Protein AF-A0A661NSF9-F1 (afdb_monomer_lite)

Secondary structure (DSSP, 8-state):
--------------------------PPP-TT--HHHHHHHHTT-S-TT---HHHHHT-TTSSS--TTSSSPPGGG-S------S-----TTEEE-SS--SSSS-TT-S--EEETTS---SS-SSSSS-PPTTEEEETTTTEEEE-S-TTTSSSPPTTEEEETTTTEEEEP-------S---TT-EEE-TTS-EEEEEPPPP--S-SSS-PPTTEEEETTTTEEEE--------S---TT-EEE-TTS-EEEEEPPPP-HHHH---TTEEEEEETTEEEEEETT---

Radius of gyration: 34.05 Å; chains: 1; bounding box: 118×62×73 Å

Foldseek 3Di:
DDDDDDDDDDDDPDDDPPPDDDDPPPPPPPPDCDLVNLCVVLVVHDDPPPDFVCVVVVVAPPLDFRPSTNDGRPNVPPDDPPVPDDPPQDPQWDWDPPPPDDPDDPPDPTDTDGNVPDPPPPQQAPPDPLPQQWHQDPVVSDTHGDQAQPPRVDDPQQWDQDPVRRGTDGQPEDPDDEPDDAPQAADQDPNNYGDNHHDPDPDQLDPDDDDDQQWDQDPVVSDTDGQPEDPDDEPDDAPQDFDQDPSRYGDNHHDDADQCVVVNDDPQWDWDQDPHGTDTDGPPDDD

Structure (mmCIF, N/CA/C/O backbone):
data_AF-A0A661NSF9-F1
#
_entry.id   AF-A0A661NSF9-F1
#
loop_
_atom_site.group_PDB
_atom_site.id
_atom_site.type_symbol
_atom_site.label_atom_id
_atom_site.label_alt_id
_atom_site.label_comp_id
_atom_site.label_asym_id
_atom_site.label_entity_id
_atom_site.label_seq_id
_atom_site.pdbx_PDB_ins_code
_atom_site.Cartn_x
_atom_site.Cartn_y
_atom_site.Cartn_z
_atom_site.occupancy
_atom_site.B_iso_or_equiv
_atom_site.auth_seq_id
_atom_site.auth_comp_id
_atom_site.auth_asym_id
_atom_site.auth_atom_id
_atom_site.pdbx_PDB_model_num
ATOM 1 N N . MET A 1 1 ? -80.582 -5.125 -7.947 1.00 40.06 1 MET A N 1
ATOM 2 C CA . MET A 1 1 ? -80.998 -4.540 -9.237 1.00 40.06 1 MET A CA 1
ATOM 3 C C . MET A 1 1 ? -80.227 -3.246 -9.434 1.00 40.06 1 MET A C 1
ATOM 5 O O . MET A 1 1 ? -80.376 -2.346 -8.625 1.00 40.06 1 MET A O 1
ATOM 9 N N . THR A 1 2 ? -79.358 -3.246 -10.451 1.00 43.09 2 THR A N 1
ATOM 10 C CA . THR A 1 2 ? -78.789 -2.090 -11.176 1.00 43.09 2 THR A CA 1
ATOM 11 C C . THR A 1 2 ? -78.261 -0.901 -10.368 1.00 43.09 2 THR A C 1
ATOM 13 O O . THR A 1 2 ? -79.006 0.031 -10.086 1.00 43.09 2 THR A O 1
ATOM 16 N N . ASN A 1 3 ? -76.939 -0.867 -10.153 1.00 37.69 3 ASN A N 1
ATOM 17 C CA . ASN A 1 3 ? -76.212 0.402 -10.141 1.00 37.69 3 ASN A CA 1
ATOM 18 C C . ASN A 1 3 ? -75.499 0.562 -11.493 1.00 37.69 3 ASN A C 1
ATOM 20 O O . ASN A 1 3 ? -74.869 -0.369 -11.995 1.00 37.69 3 ASN A O 1
ATOM 24 N N . ARG A 1 4 ? -75.743 1.708 -12.120 1.00 51.62 4 ARG A N 1
ATOM 25 C CA . ARG A 1 4 ? -75.578 2.006 -13.540 1.00 51.62 4 ARG A CA 1
ATOM 26 C C . ARG A 1 4 ? -74.404 2.972 -13.655 1.00 51.62 4 ARG A C 1
ATOM 28 O O . ARG A 1 4 ? -74.594 4.173 -13.531 1.00 51.62 4 ARG A O 1
ATOM 35 N N . ASN A 1 5 ? -73.208 2.437 -13.874 1.00 51.50 5 ASN A N 1
ATOM 36 C CA . ASN A 1 5 ? -72.076 3.225 -14.348 1.00 51.50 5 ASN A CA 1
ATOM 37 C C . ASN A 1 5 ? -72.105 3.211 -15.874 1.00 51.50 5 ASN A C 1
ATOM 39 O O . ASN A 1 5 ? -71.729 2.212 -16.479 1.00 51.50 5 ASN A O 1
ATOM 43 N N . ASP A 1 6 ? -72.568 4.302 -16.483 1.00 52.91 6 ASP A N 1
ATOM 44 C CA . ASP A 1 6 ? -72.279 4.572 -17.888 1.00 52.91 6 ASP A CA 1
ATOM 45 C C . ASP A 1 6 ? -72.315 6.086 -18.171 1.00 52.91 6 ASP A C 1
ATOM 47 O O . ASP A 1 6 ? -73.362 6.724 -18.105 1.00 52.91 6 ASP A O 1
ATOM 51 N N . ARG A 1 7 ? -71.128 6.605 -18.515 1.00 57.31 7 ARG A N 1
ATOM 52 C CA . ARG A 1 7 ? -70.853 7.619 -19.551 1.00 57.31 7 ARG A CA 1
ATOM 53 C C . ARG A 1 7 ? -71.427 9.037 -19.436 1.00 57.31 7 ARG A C 1
ATOM 55 O O . ARG A 1 7 ? -72.555 9.296 -19.827 1.00 57.31 7 ARG A O 1
ATOM 62 N N . THR A 1 8 ? -70.505 9.972 -19.206 1.00 55.16 8 THR A N 1
ATOM 63 C CA . THR A 1 8 ? -70.376 11.244 -19.954 1.00 55.16 8 THR A CA 1
ATOM 64 C C . THR A 1 8 ? -68.927 11.707 -19.767 1.00 55.16 8 THR A C 1
ATOM 66 O O . THR A 1 8 ? -68.550 12.068 -18.661 1.00 55.16 8 THR A O 1
ATOM 69 N N . ALA A 1 9 ? -67.989 11.401 -20.666 1.00 50.75 9 ALA A N 1
ATOM 70 C CA . ALA A 1 9 ? -67.803 11.933 -22.020 1.00 50.75 9 ALA A CA 1
ATOM 71 C C . ALA A 1 9 ? -67.392 13.415 -22.042 1.00 50.75 9 ALA A C 1
ATOM 73 O O . ALA A 1 9 ? -68.175 14.289 -21.692 1.00 50.75 9 ALA A O 1
ATOM 74 N N . LEU A 1 10 ? -66.177 13.624 -22.562 1.00 52.03 10 LEU A N 1
ATOM 75 C CA . LEU A 1 10 ? -65.742 14.773 -23.356 1.00 52.03 10 LEU A CA 1
ATOM 76 C C . LEU A 1 10 ? -65.918 16.161 -22.729 1.00 52.03 10 LEU A C 1
ATOM 78 O O . LEU A 1 10 ? -66.871 16.849 -23.055 1.00 52.03 10 LEU A O 1
ATOM 82 N N . PHE A 1 11 ? -64.909 16.646 -22.007 1.00 46.12 11 PHE A N 1
ATOM 83 C CA . PHE A 1 11 ? -64.521 18.059 -22.066 1.00 46.12 11 PHE A CA 1
ATOM 84 C C . PHE A 1 11 ? -63.019 18.182 -21.788 1.00 46.12 11 PHE A C 1
ATOM 86 O O . PHE A 1 11 ? -62.522 17.605 -20.826 1.00 46.12 11 PHE A O 1
ATOM 93 N N . GLY A 1 12 ? -62.308 18.945 -22.621 1.00 46.31 12 GLY A N 1
ATOM 94 C CA . GLY A 1 12 ? -61.034 19.554 -22.220 1.00 46.31 12 GLY A CA 1
ATOM 95 C C . GLY A 1 12 ? -59.754 19.041 -22.877 1.00 46.31 12 GLY A C 1
ATOM 96 O O . GLY A 1 12 ? -58.710 19.042 -22.239 1.00 46.31 12 GLY A O 1
ATOM 97 N N . LEU A 1 13 ? -59.794 18.641 -24.148 1.00 50.31 13 LEU A N 1
ATOM 98 C CA . LEU A 1 13 ? -58.599 18.444 -24.976 1.00 50.31 13 LEU A CA 1
ATOM 99 C C . LEU A 1 13 ? -58.085 19.820 -25.451 1.00 50.31 13 LEU A C 1
ATOM 101 O O . LEU A 1 13 ? -58.321 20.189 -26.593 1.00 50.31 13 LEU A O 1
ATOM 105 N N . ALA A 1 14 ? -57.483 20.617 -24.558 1.00 50.69 14 ALA A N 1
ATOM 106 C CA . ALA A 1 14 ? -56.743 21.847 -24.893 1.00 50.69 14 ALA A CA 1
ATOM 107 C C . ALA A 1 14 ? -56.088 22.472 -23.643 1.00 50.69 14 ALA A C 1
ATOM 109 O O . ALA A 1 14 ? -56.656 23.401 -23.085 1.00 50.69 14 ALA A O 1
ATOM 110 N N . ALA A 1 15 ? -54.933 21.965 -23.190 1.00 50.97 15 ALA A N 1
ATOM 111 C CA . ALA A 1 15 ? -53.937 22.719 -22.393 1.00 50.97 15 ALA A CA 1
ATOM 112 C C . ALA A 1 15 ? -52.755 21.825 -21.956 1.00 50.97 15 ALA A C 1
ATOM 114 O O . ALA A 1 15 ? -52.408 21.779 -20.781 1.00 50.97 15 ALA A O 1
ATOM 115 N N . LEU A 1 16 ? -52.137 21.071 -22.872 1.00 48.06 16 LEU A N 1
ATOM 116 C CA . LEU A 1 16 ? -50.946 20.282 -22.524 1.00 48.06 16 LEU A CA 1
ATOM 117 C C . LEU A 1 16 ? -49.881 20.357 -23.620 1.00 48.06 16 LEU A C 1
ATOM 119 O O . LEU A 1 16 ? -49.471 19.345 -24.178 1.00 48.06 16 LEU A O 1
ATOM 123 N N . LEU A 1 17 ? -49.489 21.579 -23.994 1.00 52.41 17 LEU A N 1
ATOM 124 C CA . LEU A 1 17 ? -48.442 21.778 -24.998 1.00 52.41 17 LEU A CA 1
ATOM 125 C C . LEU A 1 17 ? -47.709 23.121 -24.854 1.00 52.41 17 LEU A C 1
ATOM 127 O O . LEU A 1 17 ? -47.576 23.843 -25.828 1.00 52.41 17 LEU A O 1
ATOM 131 N N . THR A 1 18 ? -47.238 23.472 -23.652 1.00 55.41 18 THR A N 1
ATOM 132 C CA . THR A 1 18 ? -46.316 24.614 -23.455 1.00 55.41 18 THR A CA 1
ATOM 133 C C . THR A 1 18 ? -45.540 24.520 -22.134 1.00 55.41 18 THR A C 1
ATOM 135 O O . THR A 1 18 ? -45.653 25.427 -21.325 1.00 55.41 18 THR A O 1
ATOM 138 N N . ILE A 1 19 ? -44.763 23.459 -21.871 1.00 57.78 19 ILE A N 1
ATOM 139 C CA . ILE A 1 19 ? -43.652 23.528 -20.891 1.00 57.78 19 ILE A CA 1
ATOM 140 C C . ILE A 1 19 ? -42.548 22.539 -21.307 1.00 57.78 19 ILE A C 1
ATOM 142 O O . ILE A 1 19 ? -42.497 21.419 -20.818 1.00 57.78 19 ILE A O 1
ATOM 146 N N . LEU A 1 20 ? -41.686 22.928 -22.246 1.00 52.81 20 LEU A N 1
ATOM 147 C CA . LEU A 1 20 ? -40.387 22.276 -22.478 1.00 52.81 20 LEU A CA 1
ATOM 148 C C . LEU A 1 20 ? -39.461 23.276 -23.188 1.00 52.81 20 LEU A C 1
ATOM 150 O O . LEU A 1 20 ? -39.186 23.172 -24.376 1.00 52.81 20 LEU A O 1
ATOM 154 N N . ALA A 1 21 ? -39.070 24.323 -22.462 1.00 54.47 21 ALA A N 1
ATOM 155 C CA . ALA A 1 21 ? -38.055 25.287 -22.894 1.00 54.47 21 ALA A CA 1
ATOM 156 C C . ALA A 1 21 ? -37.433 25.997 -21.675 1.00 54.47 21 ALA A C 1
ATOM 158 O O . ALA A 1 21 ? -37.544 27.206 -21.520 1.00 54.47 21 ALA A O 1
ATOM 159 N N . ALA A 1 22 ? -36.857 25.215 -20.766 1.00 52.88 22 ALA A N 1
ATOM 160 C CA . ALA A 1 22 ? -35.927 25.619 -19.706 1.00 52.88 22 ALA A CA 1
ATOM 161 C C . ALA A 1 22 ? -35.407 24.282 -19.140 1.00 52.88 22 ALA A C 1
ATOM 163 O O . ALA A 1 22 ? -36.223 23.440 -18.790 1.00 52.88 22 ALA A O 1
ATOM 164 N N . CYS A 1 23 ? -34.132 23.912 -19.133 1.00 49.53 23 CYS A N 1
ATOM 165 C CA . CYS A 1 23 ? -32.917 24.692 -19.014 1.00 49.53 23 CYS A CA 1
ATOM 166 C C . CYS A 1 23 ? -31.820 24.040 -19.870 1.00 49.53 23 CYS A C 1
ATOM 168 O O . CYS A 1 23 ? -31.394 22.927 -19.592 1.00 49.53 23 CYS A O 1
ATOM 170 N N . THR A 1 24 ? -31.329 24.751 -20.878 1.00 46.75 24 THR A N 1
ATOM 171 C CA . THR A 1 24 ? -29.947 24.603 -21.351 1.00 46.75 24 THR A CA 1
ATOM 172 C C . THR A 1 24 ? -29.387 26.013 -21.433 1.00 46.75 24 THR A C 1
ATOM 174 O O . THR A 1 24 ? -29.110 26.537 -22.511 1.00 46.75 24 THR A O 1
ATOM 177 N N . ALA A 1 25 ? -29.326 26.688 -20.283 1.00 48.97 25 ALA A N 1
ATOM 178 C CA . ALA A 1 25 ? -28.362 27.761 -20.145 1.00 48.97 25 ALA A CA 1
ATOM 179 C C . ALA A 1 25 ? -27.012 27.046 -20.139 1.00 48.97 25 ALA A C 1
ATOM 181 O O . ALA A 1 25 ? -26.598 26.518 -19.112 1.00 48.97 25 ALA A O 1
ATOM 182 N N . GLY A 1 26 ? -26.402 26.919 -21.320 1.00 50.22 26 GLY A N 1
ATOM 183 C CA . GLY A 1 26 ? -24.966 26.721 -21.374 1.00 50.22 26 GLY A CA 1
ATOM 184 C C . GLY A 1 26 ? -24.389 27.858 -20.554 1.00 50.22 26 GLY A C 1
ATOM 185 O O . GLY A 1 26 ? -24.622 29.024 -20.886 1.00 50.22 26 GLY A O 1
ATOM 186 N N . VAL A 1 27 ? -23.780 27.513 -19.422 1.00 57.25 27 VAL A N 1
ATOM 187 C CA . VAL A 1 27 ? -22.965 28.449 -18.660 1.00 57.25 27 VAL A CA 1
ATOM 188 C C . VAL A 1 27 ? -21.996 29.022 -19.694 1.00 57.25 27 VAL A C 1
ATOM 190 O O . VAL A 1 27 ? -21.324 28.235 -20.366 1.00 57.25 27 VAL A O 1
ATOM 193 N N . PRO A 1 28 ? -22.027 30.339 -19.973 1.00 54.09 28 PRO A N 1
ATOM 194 C CA . PRO A 1 28 ? -21.049 30.907 -20.882 1.00 54.09 28 PRO A CA 1
ATOM 195 C C . PRO A 1 28 ? -19.674 30.532 -20.321 1.00 54.09 28 PRO A C 1
ATOM 197 O O . PRO A 1 28 ? -19.504 30.658 -19.105 1.00 54.09 28 PRO A O 1
ATOM 200 N N . PRO A 1 29 ? -18.728 30.036 -21.142 1.00 54.59 29 PRO A N 1
ATOM 201 C CA . PRO A 1 29 ? -17.373 29.814 -20.657 1.00 54.59 29 PRO A CA 1
ATOM 202 C C . PRO A 1 29 ? -16.932 31.119 -20.001 1.00 54.59 29 PRO A C 1
ATOM 204 O O . PRO A 1 29 ? -17.124 32.188 -20.592 1.00 54.59 29 PRO A O 1
ATOM 207 N N . ALA A 1 30 ? -16.498 31.033 -18.743 1.00 59.75 30 ALA A N 1
ATOM 208 C CA . ALA A 1 30 ? -16.067 32.174 -17.955 1.00 59.75 30 ALA A CA 1
ATOM 209 C C . ALA A 1 30 ? -14.924 32.844 -18.723 1.00 59.75 30 ALA A C 1
ATOM 211 O O . ALA A 1 30 ? -13.794 32.390 -18.687 1.00 59.75 30 ALA A O 1
ATOM 212 N N . ALA A 1 31 ? -15.232 33.853 -19.532 1.00 57.91 31 ALA A N 1
ATOM 213 C CA . ALA A 1 31 ? -14.291 34.294 -20.554 1.00 57.91 31 ALA A CA 1
ATOM 214 C C . ALA A 1 31 ? -13.085 35.048 -19.976 1.00 57.91 31 ALA A C 1
ATOM 216 O O . ALA A 1 31 ? -12.179 35.346 -20.737 1.00 57.91 31 ALA A O 1
ATOM 217 N N . ASP A 1 32 ? -13.055 35.324 -18.668 1.00 74.69 32 ASP A N 1
ATOM 218 C CA . ASP A 1 32 ? -12.023 36.146 -18.035 1.00 74.69 32 ASP A CA 1
ATOM 219 C C . ASP A 1 32 ? -11.780 35.768 -16.554 1.00 74.69 32 ASP A C 1
ATOM 221 O O . ASP A 1 32 ? -11.536 36.656 -15.744 1.00 74.69 32 ASP A O 1
ATOM 225 N N . LEU A 1 33 ? -11.888 34.491 -16.150 1.00 82.56 33 LEU A N 1
ATOM 226 C CA . LEU A 1 33 ? -11.484 34.121 -14.782 1.00 82.56 33 LEU A CA 1
ATOM 227 C C . LEU A 1 33 ? -9.952 34.109 -14.696 1.00 82.56 33 LEU A C 1
ATOM 229 O O . LEU A 1 33 ? -9.297 33.325 -15.383 1.00 82.56 33 LEU A O 1
ATOM 233 N N . THR A 1 34 ? -9.378 34.979 -13.869 1.00 88.25 34 THR A N 1
ATOM 234 C CA . THR A 1 34 ? -7.932 34.980 -13.603 1.00 88.25 34 THR A CA 1
ATOM 235 C C . THR A 1 34 ? -7.565 33.957 -12.522 1.00 88.25 34 THR A C 1
ATOM 237 O O . THR A 1 34 ? -8.398 33.609 -11.684 1.00 88.25 34 THR A O 1
ATOM 240 N N . LYS A 1 35 ? -6.305 33.494 -12.502 1.00 87.25 35 LYS A N 1
ATOM 241 C CA . LYS A 1 35 ? -5.795 32.588 -11.454 1.00 87.25 35 LYS A CA 1
ATOM 242 C C . LYS A 1 35 ? -5.958 33.168 -10.045 1.00 87.25 35 LYS A C 1
ATOM 244 O O . LYS A 1 35 ? -6.335 32.451 -9.125 1.00 87.25 35 LYS A O 1
ATOM 249 N N . ASP A 1 36 ? -5.730 34.473 -9.876 1.00 85.31 36 ASP A N 1
ATOM 250 C CA . ASP A 1 36 ? -5.875 35.151 -8.582 1.00 85.31 36 ASP A CA 1
ATOM 251 C C . ASP A 1 36 ? -7.329 35.137 -8.086 1.00 85.31 36 ASP A C 1
ATOM 253 O O . ASP A 1 36 ? -7.586 34.827 -6.923 1.00 85.31 36 ASP A O 1
ATOM 257 N N . GLU A 1 37 ? -8.288 35.413 -8.975 1.00 86.06 37 GLU A N 1
ATOM 258 C CA . GLU A 1 37 ? -9.718 35.341 -8.653 1.00 86.06 37 GLU A CA 1
ATOM 259 C C . GLU A 1 37 ? -10.153 33.903 -8.354 1.00 86.06 37 GLU A C 1
ATOM 261 O O . GLU A 1 37 ? -10.923 33.673 -7.422 1.00 86.06 37 GLU A O 1
ATOM 266 N N . ALA A 1 38 ? -9.633 32.924 -9.100 1.00 84.50 38 ALA A N 1
ATOM 267 C CA . ALA A 1 38 ? -9.873 31.515 -8.818 1.00 84.50 38 ALA A CA 1
ATOM 268 C C . ALA A 1 38 ? -9.326 31.132 -7.435 1.00 84.50 38 ALA A C 1
ATOM 270 O O . ALA A 1 38 ? -10.049 30.543 -6.634 1.00 84.50 38 ALA A O 1
ATOM 271 N N . ARG A 1 39 ? -8.099 31.527 -7.093 1.00 84.12 39 ARG A N 1
ATOM 272 C CA . ARG A 1 39 ? -7.499 31.230 -5.786 1.00 84.12 39 ARG A CA 1
ATOM 273 C C . ARG A 1 39 ? -8.345 31.749 -4.623 1.00 84.12 39 ARG A C 1
ATOM 275 O O . ARG A 1 39 ? -8.545 31.019 -3.654 1.00 84.12 39 ARG A O 1
ATOM 282 N N . ASP A 1 40 ? -8.891 32.957 -4.734 1.00 84.56 40 ASP A N 1
ATOM 283 C CA . ASP A 1 40 ? -9.773 33.524 -3.708 1.00 84.56 40 ASP A CA 1
ATOM 284 C C . ASP A 1 40 ? -11.132 32.803 -3.645 1.00 84.56 40 ASP A C 1
ATOM 286 O O . ASP A 1 40 ? -11.660 32.548 -2.558 1.00 84.56 40 ASP A O 1
ATOM 290 N N . GLU A 1 41 ? -11.703 32.429 -4.794 1.00 78.12 41 GLU A N 1
ATOM 291 C CA . GLU A 1 41 ? -12.988 31.726 -4.850 1.00 78.12 41 GLU A CA 1
ATOM 292 C C . GLU A 1 41 ? -12.911 30.247 -4.427 1.00 78.12 41 GLU A C 1
ATOM 294 O O . GLU A 1 41 ? -13.904 29.711 -3.924 1.00 78.12 41 GLU A O 1
ATOM 299 N N . TYR A 1 42 ? -11.758 29.596 -4.609 1.00 76.19 42 TYR A N 1
ATOM 300 C CA . TYR A 1 42 ? -11.504 28.184 -4.291 1.00 76.19 42 TYR A CA 1
ATOM 301 C C . TYR A 1 42 ? -10.683 27.983 -3.009 1.00 76.19 42 TYR A C 1
ATOM 303 O O . TYR A 1 42 ? -10.390 26.846 -2.645 1.00 76.19 42 TYR A O 1
ATOM 311 N N . ALA A 1 43 ? -10.389 29.046 -2.249 1.00 72.44 43 ALA A N 1
ATOM 312 C CA . ALA A 1 43 ? -9.680 28.962 -0.963 1.00 72.44 43 ALA A CA 1
ATOM 313 C C . ALA A 1 43 ? -10.366 28.039 0.069 1.00 72.44 43 ALA A C 1
ATOM 315 O O . ALA A 1 43 ? -9.743 27.586 1.025 1.00 72.44 43 ALA A O 1
ATOM 316 N N . SER A 1 44 ? -11.663 27.757 -0.109 1.00 68.31 44 SER A N 1
ATOM 317 C CA . SER A 1 44 ? -12.446 26.837 0.733 1.00 68.31 44 SER A CA 1
ATOM 318 C C . SER A 1 44 ? -12.536 25.404 0.177 1.00 68.31 44 SER A C 1
ATOM 320 O O . SER A 1 44 ? -13.290 24.593 0.717 1.00 68.31 44 SER A O 1
ATOM 322 N N . GLY A 1 45 ? -11.795 25.095 -0.891 1.00 67.75 45 GLY A N 1
ATOM 323 C CA . GLY A 1 45 ? -11.811 23.821 -1.609 1.00 67.75 45 GLY A CA 1
ATOM 324 C C . GLY A 1 45 ? -12.542 23.878 -2.963 1.00 67.75 45 GLY A C 1
ATOM 325 O O . GLY A 1 45 ? -13.174 24.886 -3.295 1.00 67.75 45 GLY A O 1
ATOM 326 N N . PRO A 1 46 ? -12.474 22.790 -3.754 1.00 69.81 46 PRO A N 1
ATOM 327 C CA . PRO A 1 46 ? -13.091 22.712 -5.077 1.00 69.81 46 PRO A CA 1
ATOM 328 C C . PRO A 1 46 ? -14.611 22.911 -5.001 1.00 69.81 46 PRO A C 1
ATOM 330 O O . PRO A 1 46 ? -15.283 22.392 -4.103 1.00 69.81 46 PRO A O 1
ATOM 333 N N . LYS A 1 47 ? -15.181 23.666 -5.949 1.00 69.56 47 LYS A N 1
ATOM 334 C CA . LYS A 1 47 ? -16.632 23.893 -5.987 1.00 69.56 47 LYS A CA 1
ATOM 335 C C . LYS A 1 47 ? -17.377 22.623 -6.400 1.00 69.56 47 LYS A C 1
ATOM 337 O O . LYS A 1 47 ? -16.909 21.793 -7.171 1.00 69.56 47 LYS A O 1
ATOM 342 N N . ALA A 1 48 ? -18.594 22.487 -5.876 1.00 66.56 48 ALA A N 1
ATOM 343 C CA . ALA A 1 48 ? -19.471 21.343 -6.130 1.00 66.56 48 ALA A CA 1
ATOM 344 C C . ALA A 1 48 ? -20.173 21.384 -7.505 1.00 66.56 48 ALA A C 1
ATOM 346 O O . ALA A 1 48 ? -21.069 20.579 -7.757 1.00 66.56 48 ALA A O 1
ATOM 347 N N . ASP A 1 49 ? -19.821 22.333 -8.374 1.00 78.19 49 ASP A N 1
ATOM 348 C CA . ASP A 1 49 ? -20.336 22.417 -9.744 1.00 78.19 49 ASP A CA 1
ATOM 349 C C . ASP A 1 49 ? -19.712 21.361 -10.670 1.00 78.19 49 ASP A C 1
ATOM 351 O O . ASP A 1 49 ? -20.272 21.086 -11.732 1.00 78.19 49 ASP A O 1
ATOM 355 N N . GLY A 1 50 ? -18.627 20.709 -10.234 1.00 80.12 50 GLY A N 1
ATOM 356 C CA . GLY A 1 50 ? -18.005 19.586 -10.937 1.00 80.12 50 GLY A CA 1
ATOM 357 C C . GLY A 1 50 ? -17.273 19.998 -12.213 1.00 80.12 50 GLY A C 1
ATOM 358 O O . GLY A 1 50 ? -17.051 19.150 -13.074 1.00 80.12 50 GLY A O 1
ATOM 359 N N . VAL A 1 51 ? -16.943 21.285 -12.343 1.00 82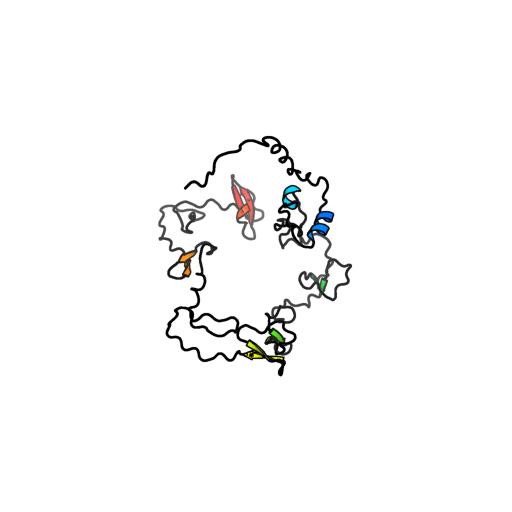.31 51 VAL A N 1
ATOM 360 C CA . VAL A 1 51 ? -16.167 21.841 -13.455 1.00 82.31 51 VAL A CA 1
ATOM 361 C C . VAL A 1 51 ? -14.718 21.995 -13.000 1.00 82.31 51 VAL A C 1
ATOM 363 O O . VAL A 1 51 ? -14.454 22.616 -11.971 1.00 82.31 51 VAL A O 1
ATOM 366 N N . ASP A 1 52 ? -13.785 21.425 -13.762 1.00 87.31 52 ASP A N 1
ATOM 367 C CA . ASP A 1 52 ? -12.351 21.599 -13.545 1.00 87.31 52 ASP A CA 1
ATOM 368 C C . ASP A 1 52 ? -11.857 22.795 -14.364 1.00 87.31 52 ASP A C 1
ATOM 370 O O . ASP A 1 52 ? -11.463 22.680 -15.525 1.00 87.31 52 ASP A O 1
ATOM 374 N N . TYR A 1 53 ? -11.921 23.977 -13.754 1.00 86.25 53 TYR A N 1
ATOM 375 C CA . TYR A 1 53 ? -11.464 25.202 -14.404 1.00 86.25 53 TYR A CA 1
ATOM 376 C C . TYR A 1 53 ? -9.955 25.167 -14.694 1.00 86.25 53 TYR A C 1
ATOM 378 O O . TYR A 1 53 ? -9.513 25.790 -15.652 1.00 86.25 53 TYR A O 1
ATOM 386 N N . CYS A 1 54 ? -9.165 24.416 -13.927 1.00 91.62 54 CYS A N 1
ATOM 387 C CA . CYS A 1 54 ? -7.728 24.310 -14.161 1.00 91.62 54 CYS A CA 1
ATOM 388 C C . CYS A 1 54 ? -7.419 23.507 -15.429 1.00 91.62 54 CYS A C 1
ATOM 390 O O . CYS A 1 54 ? -6.516 23.871 -16.184 1.00 91.62 54 CYS A O 1
ATOM 392 N N . GLU A 1 55 ? -8.219 22.480 -15.725 1.00 91.50 55 GLU A N 1
ATOM 393 C CA . GLU A 1 55 ? -8.182 21.791 -17.018 1.00 91.50 55 GLU A CA 1
ATOM 394 C C . GLU A 1 55 ? -8.684 22.700 -18.155 1.00 91.50 55 GLU A C 1
ATOM 396 O O . GLU A 1 55 ? -8.017 22.820 -19.186 1.00 91.50 55 GLU A O 1
ATOM 401 N N . ASP A 1 56 ? -9.810 23.397 -17.962 1.00 89.75 56 ASP A N 1
ATOM 402 C CA . ASP A 1 56 ? -10.425 24.245 -18.998 1.00 89.75 56 ASP A CA 1
ATOM 403 C C . ASP A 1 56 ? -9.556 25.456 -19.395 1.00 89.75 56 ASP A C 1
ATOM 405 O O . ASP A 1 56 ? -9.534 25.846 -20.568 1.00 89.75 56 ASP A O 1
ATOM 409 N N . PHE A 1 57 ? -8.833 26.055 -18.442 1.00 89.31 57 PHE A N 1
ATOM 410 C CA . PHE A 1 57 ? -7.924 27.180 -18.690 1.00 89.31 57 PHE A CA 1
ATOM 411 C C . PHE A 1 57 ? -6.475 26.758 -18.962 1.00 89.31 57 PHE A C 1
ATOM 413 O O . PHE A 1 57 ? -5.660 27.612 -19.316 1.00 89.31 57 PHE A O 1
ATOM 420 N N . GLY A 1 58 ? -6.164 25.462 -18.864 1.00 90.00 58 GLY A N 1
ATOM 421 C CA . GLY A 1 58 ? -4.821 24.936 -19.099 1.00 90.00 58 GLY A CA 1
ATOM 422 C C . GLY A 1 58 ? -3.804 25.402 -18.059 1.00 90.00 58 GLY A C 1
ATOM 423 O O . GLY A 1 58 ? -2.681 25.720 -18.430 1.00 90.00 58 GLY A O 1
ATOM 424 N N . TRP A 1 59 ? -4.218 25.475 -16.794 1.00 92.06 59 TRP A N 1
ATOM 425 C CA . TRP A 1 59 ? -3.356 25.833 -15.662 1.00 92.06 59 TRP A CA 1
ATOM 426 C C . TRP A 1 59 ? -2.497 24.660 -15.187 1.00 92.06 59 TRP A C 1
ATOM 428 O O . TRP A 1 59 ? -1.441 24.861 -14.616 1.00 92.06 59 TRP A O 1
ATOM 438 N N . TYR A 1 60 ? -2.886 23.425 -15.509 1.00 90.31 60 TYR A N 1
ATOM 439 C CA . TYR A 1 60 ? -2.028 22.267 -15.274 1.00 90.31 60 TYR A CA 1
ATOM 440 C C . TYR A 1 60 ? -0.811 22.249 -16.202 1.00 90.31 60 TYR A C 1
ATOM 442 O O . TYR A 1 60 ? -0.968 22.123 -17.422 1.00 90.31 60 TYR A O 1
ATOM 450 N N . GLY A 1 61 ? 0.396 22.251 -15.632 1.00 87.50 61 GLY A N 1
ATOM 451 C CA . GLY A 1 61 ? 1.631 22.167 -16.416 1.00 87.50 61 GLY A CA 1
ATOM 452 C C . GLY A 1 61 ? 2.010 23.480 -17.109 1.00 87.50 61 GLY A C 1
ATOM 453 O O . GLY A 1 61 ? 2.688 23.443 -18.145 1.00 87.50 61 GLY A O 1
ATOM 454 N N . ASP A 1 62 ? 1.523 24.620 -16.616 1.00 89.19 62 ASP A N 1
ATOM 455 C CA . ASP A 1 62 ? 1.845 25.944 -17.150 1.00 89.19 62 ASP A CA 1
ATOM 456 C C . ASP A 1 62 ? 3.086 26.600 -16.512 1.00 89.19 62 ASP A C 1
ATOM 458 O O . ASP A 1 62 ? 3.532 27.662 -16.964 1.00 89.19 62 ASP A O 1
ATOM 462 N N . GLY A 1 63 ? 3.718 25.906 -15.563 1.00 85.12 63 GLY A N 1
ATOM 463 C CA . GLY A 1 63 ? 4.957 26.284 -14.890 1.00 85.12 63 GLY A CA 1
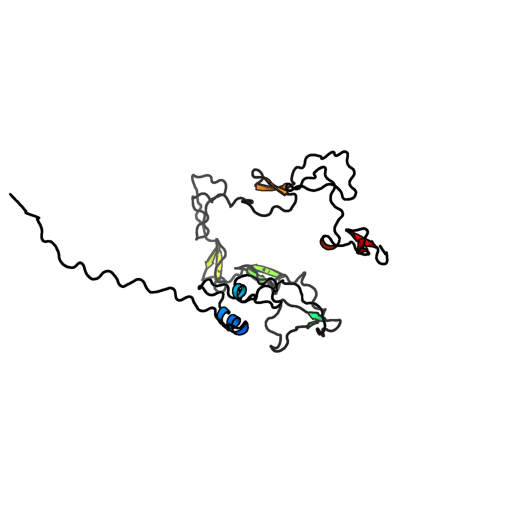ATOM 464 C C . GLY A 1 63 ? 4.752 27.065 -13.591 1.00 85.12 63 GLY A C 1
ATOM 465 O O . GLY A 1 63 ? 5.740 27.510 -13.000 1.00 85.12 63 GLY A O 1
ATOM 466 N N . GLU A 1 64 ? 3.512 27.245 -13.140 1.00 86.44 64 GLU A N 1
ATOM 467 C CA . GLU A 1 64 ? 3.176 27.849 -11.852 1.00 86.44 64 GLU A CA 1
ATOM 468 C C . GLU A 1 64 ? 2.357 26.866 -11.015 1.00 86.44 64 GLU A C 1
ATOM 470 O O . GLU A 1 64 ? 1.345 26.367 -11.469 1.00 86.44 64 GLU A O 1
ATOM 475 N N . CYS A 1 65 ? 2.755 26.626 -9.765 1.00 87.19 65 CYS A N 1
ATOM 476 C CA . CYS A 1 65 ? 2.046 25.683 -8.901 1.00 87.19 65 CYS A CA 1
ATOM 477 C C . CYS A 1 65 ? 0.679 26.226 -8.429 1.00 87.19 65 CYS A C 1
ATOM 479 O O . CYS A 1 65 ? 0.604 27.077 -7.530 1.00 87.19 65 CYS A O 1
ATOM 481 N N . ASP A 1 66 ? -0.407 25.669 -8.969 1.00 86.12 66 ASP A N 1
ATOM 482 C CA . ASP A 1 66 ? -1.788 26.060 -8.669 1.00 86.12 66 ASP A CA 1
ATOM 483 C C . ASP A 1 66 ? -2.473 25.123 -7.655 1.00 86.12 66 ASP A C 1
ATOM 485 O O . ASP A 1 66 ? -3.312 24.275 -7.964 1.00 86.12 66 ASP A O 1
ATOM 489 N N . THR A 1 67 ? -2.157 25.314 -6.371 1.00 86.00 67 THR A N 1
ATOM 490 C CA . THR A 1 67 ? -2.664 24.474 -5.257 1.00 86.00 67 THR A CA 1
ATOM 491 C C . THR A 1 67 ? -4.179 24.533 -5.016 1.00 86.00 67 THR A C 1
ATOM 493 O O . THR A 1 67 ? -4.711 23.728 -4.251 1.00 86.00 67 THR A O 1
ATOM 496 N N . PHE A 1 68 ? -4.889 25.477 -5.640 1.00 87.00 68 PHE A N 1
ATOM 497 C CA . PHE A 1 68 ? -6.346 25.608 -5.527 1.00 87.00 68 PHE A CA 1
ATOM 498 C C . PHE A 1 68 ? -7.111 24.694 -6.504 1.00 87.00 68 PHE A C 1
ATOM 500 O O . PHE A 1 68 ? -8.341 24.614 -6.437 1.00 87.00 68 PHE A O 1
ATOM 507 N N . CYS A 1 69 ? -6.403 24.014 -7.408 1.00 88.44 69 CYS A N 1
ATOM 508 C CA . CYS A 1 69 ? -6.983 23.124 -8.401 1.00 88.44 69 CYS A CA 1
ATOM 509 C C . CYS A 1 69 ? -7.446 21.773 -7.808 1.00 88.44 69 CYS A C 1
ATOM 511 O O . CYS A 1 69 ? -6.895 21.313 -6.806 1.00 88.44 69 CYS A O 1
ATOM 513 N N . PRO A 1 70 ? -8.458 21.101 -8.399 1.00 86.38 70 PRO A N 1
ATOM 514 C CA . PRO A 1 70 ? -8.988 19.842 -7.861 1.00 86.38 70 PRO A CA 1
ATOM 515 C C . PRO A 1 70 ? -8.011 18.662 -7.966 1.00 86.38 70 PRO A C 1
ATOM 517 O O . PRO A 1 70 ? -7.925 17.843 -7.047 1.00 86.38 70 PRO A O 1
ATOM 520 N N . LEU A 1 71 ? -7.308 18.542 -9.095 1.00 86.25 71 LEU A N 1
ATOM 521 C CA . LEU A 1 71 ? -6.180 17.626 -9.265 1.00 86.25 71 LEU A CA 1
ATOM 522 C C . LEU A 1 71 ? -4.883 18.315 -8.843 1.00 86.25 71 LEU A C 1
ATOM 524 O O . LEU A 1 71 ? -4.745 19.525 -9.005 1.00 86.25 71 LEU A O 1
ATOM 528 N N . ILE A 1 72 ? -3.938 17.520 -8.335 1.00 83.75 72 ILE A N 1
ATOM 529 C CA . ILE A 1 72 ? -2.574 17.978 -8.065 1.00 83.75 72 ILE A CA 1
ATOM 530 C C . ILE A 1 72 ? -1.967 18.443 -9.380 1.00 83.75 72 ILE A C 1
ATOM 532 O O . ILE A 1 72 ? -1.870 17.669 -10.335 1.00 83.75 72 ILE A O 1
ATOM 536 N N . ASP A 1 73 ? -1.559 19.701 -9.396 1.00 82.56 73 ASP A N 1
ATOM 537 C CA . ASP A 1 73 ? -0.833 20.277 -10.504 1.00 82.56 73 ASP A CA 1
ATOM 538 C C . ASP A 1 73 ? 0.569 19.662 -10.608 1.00 82.56 73 ASP A C 1
ATOM 540 O O . ASP A 1 73 ? 1.273 19.482 -9.612 1.00 82.56 73 ASP A O 1
ATOM 544 N N . HIS A 1 74 ? 0.955 19.286 -11.828 1.00 82.94 74 HIS A N 1
ATOM 545 C CA . HIS A 1 74 ? 2.247 18.664 -12.106 1.00 82.94 74 HIS A CA 1
ATOM 546 C C . HIS A 1 74 ? 3.407 19.630 -11.845 1.00 82.94 74 HIS A C 1
ATOM 548 O O . HIS A 1 74 ? 4.514 19.172 -11.574 1.00 82.94 74 HIS A O 1
ATOM 554 N N . ASP A 1 75 ? 3.151 20.939 -11.868 1.00 81.94 75 ASP A N 1
ATOM 555 C CA . ASP A 1 75 ? 4.144 21.957 -11.519 1.00 81.94 75 ASP A CA 1
ATOM 556 C C . ASP A 1 75 ? 4.359 22.081 -10.002 1.00 81.94 75 ASP A C 1
ATOM 558 O O . ASP A 1 75 ? 5.334 22.683 -9.556 1.00 81.94 75 ASP A O 1
ATOM 562 N N . CYS A 1 76 ? 3.495 21.460 -9.189 1.00 78.25 76 CYS A N 1
ATOM 563 C CA . CYS A 1 76 ? 3.632 21.391 -7.734 1.00 78.25 76 CYS A CA 1
ATOM 564 C C . CYS A 1 76 ? 4.496 20.209 -7.252 1.00 78.25 76 CYS A C 1
ATOM 566 O O . CYS A 1 76 ? 4.351 19.780 -6.108 1.00 78.25 76 CYS A O 1
ATOM 568 N N . THR A 1 77 ? 5.378 19.638 -8.082 1.00 67.62 77 THR A N 1
ATOM 569 C CA . THR A 1 77 ? 6.303 18.595 -7.605 1.00 67.62 77 THR A CA 1
ATOM 570 C C . THR A 1 77 ? 7.216 19.134 -6.501 1.00 67.62 77 THR A C 1
ATOM 572 O O . THR A 1 77 ? 7.907 20.131 -6.697 1.00 67.62 77 THR A O 1
ATOM 575 N N . ASP A 1 78 ? 7.236 18.430 -5.367 1.00 58.34 78 ASP A N 1
ATOM 576 C CA . ASP A 1 78 ? 7.825 18.801 -4.070 1.00 58.34 78 ASP A CA 1
ATOM 577 C C . ASP A 1 78 ? 9.339 19.137 -4.023 1.00 58.34 78 ASP A C 1
ATOM 579 O O . ASP A 1 78 ? 9.856 19.345 -2.932 1.00 58.34 78 ASP A O 1
ATOM 583 N N . ASP A 1 79 ? 10.095 19.228 -5.124 1.00 52.22 79 ASP A N 1
ATOM 584 C CA . ASP A 1 79 ? 11.570 19.211 -5.034 1.00 52.22 79 ASP A CA 1
ATOM 585 C C . ASP A 1 79 ? 12.337 20.025 -6.094 1.00 52.22 79 ASP A C 1
ATOM 587 O O . ASP A 1 79 ? 13.371 19.585 -6.591 1.00 52.22 79 ASP A O 1
ATOM 591 N N . GLU A 1 80 ? 11.934 21.265 -6.387 1.00 40.94 80 GLU A N 1
ATOM 592 C CA . GLU A 1 80 ? 12.853 22.228 -7.021 1.00 40.94 80 GLU A CA 1
ATOM 593 C C . GLU A 1 80 ? 12.852 23.604 -6.335 1.00 40.94 80 GLU A C 1
ATOM 595 O O . GLU A 1 80 ? 12.584 24.649 -6.923 1.00 40.94 80 GLU A O 1
ATOM 600 N N . CYS A 1 81 ? 13.351 23.639 -5.094 1.00 39.47 81 CYS A N 1
ATOM 601 C CA . CYS A 1 81 ? 14.286 24.710 -4.750 1.00 39.47 81 CYS A CA 1
ATOM 602 C C . CYS A 1 81 ? 15.511 24.577 -5.668 1.00 39.47 81 CYS A C 1
ATOM 604 O O . CYS A 1 81 ? 16.535 24.029 -5.260 1.00 39.47 81 CYS A O 1
ATOM 606 N N . THR A 1 82 ? 15.445 25.071 -6.909 1.00 36.66 82 THR A N 1
ATOM 607 C CA . THR A 1 82 ? 16.668 25.296 -7.683 1.00 36.66 82 THR A CA 1
ATOM 608 C C . THR A 1 82 ? 17.512 26.308 -6.903 1.00 36.66 82 THR A C 1
ATOM 610 O O . THR A 1 82 ? 17.048 27.433 -6.692 1.00 36.66 82 THR A O 1
ATOM 613 N N . PRO A 1 83 ? 18.739 25.972 -6.459 1.00 38.22 83 PRO A N 1
ATOM 614 C CA . PRO A 1 83 ? 19.643 26.949 -5.874 1.00 38.22 83 PRO A CA 1
ATOM 615 C C . PRO A 1 83 ? 20.174 27.814 -7.021 1.00 38.22 83 PRO A C 1
ATOM 617 O O . PRO A 1 83 ? 21.243 27.582 -7.582 1.00 38.22 83 PRO A O 1
ATOM 620 N N . GLY A 1 84 ? 19.360 28.784 -7.420 1.00 37.62 84 GLY A N 1
ATOM 621 C CA . GLY A 1 84 ? 19.572 29.650 -8.565 1.00 37.62 84 GLY A CA 1
ATOM 622 C C . GLY A 1 84 ? 19.353 31.103 -8.182 1.00 37.62 84 GLY A C 1
ATOM 623 O O . GLY A 1 84 ? 18.350 31.689 -8.553 1.00 37.62 84 GLY A O 1
ATOM 624 N N . ALA A 1 85 ? 20.349 31.660 -7.488 1.00 39.38 85 ALA A N 1
ATOM 625 C CA . ALA A 1 85 ? 20.633 33.093 -7.388 1.00 39.38 85 ALA A CA 1
ATOM 626 C C . ALA A 1 85 ? 19.646 33.970 -6.590 1.00 39.38 85 ALA A C 1
ATOM 628 O O . ALA A 1 85 ? 19.038 34.858 -7.166 1.00 39.38 85 ALA A O 1
ATOM 629 N N . ASP A 1 86 ? 19.558 33.763 -5.267 1.00 43.09 86 ASP A N 1
ATOM 630 C CA . ASP A 1 86 ? 19.638 34.861 -4.263 1.00 43.09 86 ASP A CA 1
ATOM 631 C C . ASP A 1 86 ? 19.459 34.415 -2.790 1.00 43.09 86 ASP A C 1
ATOM 633 O O . ASP A 1 86 ? 19.208 35.232 -1.907 1.00 43.09 86 ASP A O 1
ATOM 637 N N . SER A 1 87 ? 19.641 33.134 -2.447 1.00 47.47 87 SER A N 1
ATOM 638 C CA . SER A 1 87 ? 19.637 32.715 -1.037 1.00 47.47 87 SER A CA 1
ATOM 639 C C . SER A 1 87 ? 20.947 33.120 -0.344 1.00 47.47 87 SER A C 1
ATOM 641 O O . SER A 1 87 ? 21.931 32.377 -0.334 1.00 47.47 87 SER A O 1
ATOM 643 N N . THR A 1 88 ? 20.975 34.316 0.238 1.00 47.00 88 THR A N 1
ATOM 644 C CA . THR A 1 88 ? 22.044 34.813 1.114 1.00 47.00 88 THR A CA 1
ATOM 645 C C . THR A 1 88 ? 22.010 34.134 2.488 1.00 47.00 88 THR A C 1
ATOM 647 O O . THR A 1 88 ? 21.904 34.819 3.501 1.00 47.00 88 THR A O 1
ATOM 650 N N . CYS A 1 89 ? 22.087 32.804 2.561 1.00 50.28 89 CYS A N 1
ATOM 651 C CA . CYS A 1 89 ? 22.476 32.171 3.820 1.00 50.28 89 CYS A CA 1
ATOM 652 C C . CYS A 1 89 ? 24.006 32.147 3.879 1.00 50.28 89 CYS A C 1
ATOM 654 O O . CYS A 1 89 ? 24.688 31.821 2.900 1.00 50.28 89 CYS A O 1
ATOM 656 N N . SER A 1 90 ? 24.556 32.558 5.016 1.00 55.75 90 SER A N 1
ATOM 657 C CA . SER A 1 90 ? 25.998 32.547 5.257 1.00 55.75 90 SER A CA 1
ATOM 658 C C . SER A 1 90 ? 26.521 31.105 5.184 1.00 55.75 90 SER A C 1
ATOM 660 O O . SER A 1 90 ? 25.760 30.164 5.387 1.00 55.75 90 SER A O 1
ATOM 662 N N . ALA A 1 91 ? 27.825 30.891 4.967 1.00 53.19 91 ALA A N 1
ATOM 663 C CA . ALA A 1 91 ? 28.430 29.545 4.896 1.00 53.19 91 ALA A CA 1
ATOM 664 C C . ALA A 1 91 ? 28.255 28.678 6.171 1.00 53.19 91 ALA A C 1
ATOM 666 O O . ALA A 1 91 ? 28.702 27.535 6.214 1.00 53.19 91 ALA A O 1
ATOM 667 N N . GLU A 1 92 ? 27.622 29.229 7.205 1.00 54.62 92 GLU A N 1
ATOM 668 C CA . GLU A 1 92 ? 27.353 28.620 8.502 1.00 54.62 92 GLU A CA 1
ATOM 669 C C . GLU A 1 92 ? 25.840 28.561 8.804 1.00 54.62 92 GLU A C 1
ATOM 671 O O . GLU A 1 92 ? 25.471 28.383 9.960 1.00 54.62 92 GLU A O 1
ATOM 676 N N . GLU A 1 93 ? 24.957 28.714 7.807 1.00 51.22 93 GLU A N 1
ATOM 677 C CA . GLU A 1 93 ? 23.491 28.712 7.967 1.00 51.22 93 GLU A CA 1
ATOM 678 C C . GLU A 1 93 ? 22.792 27.779 6.958 1.00 51.22 93 GLU A C 1
ATOM 680 O O . GLU A 1 93 ? 23.295 27.549 5.858 1.00 51.22 93 GLU A O 1
ATOM 685 N N . ILE A 1 94 ? 21.628 27.234 7.332 1.00 53.53 94 ILE A N 1
ATOM 686 C CA . ILE A 1 94 ? 20.835 26.275 6.539 1.00 53.53 94 ILE A CA 1
ATOM 687 C C . ILE A 1 94 ? 19.394 26.801 6.392 1.00 53.53 94 ILE A C 1
ATOM 689 O O . ILE A 1 94 ? 18.854 27.389 7.331 1.00 53.53 94 ILE A O 1
ATOM 693 N N . CYS A 1 95 ? 18.767 26.591 5.227 1.00 48.84 95 CYS A N 1
ATOM 694 C CA . CYS A 1 95 ? 17.334 26.838 5.010 1.00 48.84 95 CYS A CA 1
ATOM 695 C C . CYS A 1 95 ? 16.502 25.670 5.554 1.00 48.84 95 CYS A C 1
ATOM 697 O O . CYS A 1 95 ? 16.757 24.522 5.194 1.00 48.84 95 CYS A O 1
ATOM 699 N N . VAL A 1 96 ? 15.493 25.957 6.381 1.00 54.44 96 VAL A N 1
ATOM 700 C CA . VAL A 1 96 ? 14.562 24.942 6.903 1.00 54.44 96 VAL A CA 1
ATOM 701 C C . VAL A 1 96 ? 13.150 25.296 6.451 1.00 54.44 96 VAL A C 1
ATOM 703 O O . VAL A 1 96 ? 12.640 26.358 6.796 1.00 54.44 96 VAL A O 1
ATOM 706 N N . THR A 1 97 ? 12.527 24.419 5.665 1.00 48.62 97 THR A N 1
ATOM 707 C CA . THR A 1 97 ? 11.205 24.630 5.047 1.00 48.62 97 THR A CA 1
ATOM 708 C C . THR A 1 97 ? 10.037 24.095 5.882 1.00 48.62 97 THR A C 1
ATOM 710 O O . THR A 1 97 ? 8.888 24.339 5.538 1.00 48.62 97 THR A O 1
ATOM 713 N N . SER A 1 98 ? 10.295 23.394 6.993 1.00 48.34 98 SER A N 1
ATOM 714 C CA . SER A 1 98 ? 9.263 22.656 7.743 1.00 48.34 98 SER A CA 1
ATOM 715 C C . SER A 1 98 ? 8.954 23.189 9.150 1.00 48.34 98 SER A C 1
ATOM 717 O O . SER A 1 98 ? 8.245 22.527 9.901 1.00 48.34 98 SER A O 1
ATOM 719 N N . LEU A 1 99 ? 9.482 24.356 9.540 1.00 47.97 99 LEU A N 1
ATOM 720 C CA . LEU A 1 99 ? 9.266 24.965 10.869 1.00 47.97 99 LEU A CA 1
ATOM 721 C C . LEU A 1 99 ? 8.798 26.420 10.769 1.00 47.97 99 LEU A C 1
ATOM 723 O O . LEU A 1 99 ? 9.272 27.306 11.480 1.00 47.97 99 LEU A O 1
ATOM 727 N N . CYS A 1 100 ? 7.870 26.681 9.857 1.00 43.88 100 CYS A N 1
ATOM 728 C CA . CYS A 1 100 ? 7.280 28.000 9.691 1.00 43.88 100 CYS A CA 1
ATOM 729 C C . CYS A 1 100 ? 6.087 28.180 10.635 1.00 43.88 100 CYS A C 1
ATOM 731 O O . CYS A 1 100 ? 4.962 28.272 10.165 1.00 43.88 100 CYS A O 1
ATOM 733 N N . ASP A 1 101 ? 6.320 28.246 11.949 1.00 37.66 101 ASP A N 1
ATOM 734 C CA . ASP A 1 101 ? 5.353 28.887 12.842 1.00 37.66 101 ASP A CA 1
ATOM 735 C C . ASP A 1 101 ? 5.989 29.451 14.126 1.00 37.66 101 ASP A C 1
ATOM 737 O O . ASP A 1 101 ? 6.856 28.841 14.748 1.00 37.66 101 ASP A O 1
ATOM 741 N N . ALA A 1 102 ? 5.497 30.638 14.493 1.00 42.47 102 ALA A N 1
ATOM 742 C CA . ALA A 1 102 ? 5.707 31.455 15.698 1.00 42.47 102 ALA A CA 1
ATOM 743 C C . ALA A 1 102 ? 6.831 32.522 15.769 1.00 42.47 102 ALA A C 1
ATOM 745 O O . ALA A 1 102 ? 6.559 33.544 16.396 1.00 42.47 102 ALA A O 1
ATOM 746 N N . ASP A 1 103 ? 8.004 32.409 15.121 1.00 41.56 103 ASP A N 1
ATOM 747 C CA . ASP A 1 103 ? 9.093 33.408 15.331 1.00 41.56 103 ASP A CA 1
ATOM 748 C C . ASP A 1 103 ? 9.705 34.081 14.076 1.00 41.56 103 ASP A C 1
ATOM 750 O O . ASP A 1 103 ? 10.571 34.949 14.216 1.00 41.56 103 ASP A O 1
ATOM 754 N N . CYS A 1 104 ? 9.259 33.782 12.847 1.00 40.81 104 CYS A N 1
ATOM 755 C CA . CYS A 1 104 ? 9.724 34.531 11.663 1.00 40.81 104 CYS A CA 1
ATOM 756 C C . CYS A 1 104 ? 8.842 35.790 11.430 1.00 40.81 104 CYS A C 1
ATOM 758 O O . CYS A 1 104 ? 7.618 35.672 11.331 1.00 40.81 104 CYS A O 1
ATOM 760 N N . PRO A 1 105 ? 9.411 37.014 11.339 1.00 41.25 105 PRO A N 1
ATOM 761 C CA . PRO A 1 105 ? 8.641 38.216 11.020 1.00 41.25 105 PRO A CA 1
ATOM 762 C C . PRO A 1 105 ? 8.048 38.097 9.609 1.00 41.25 105 PRO A C 1
ATOM 764 O O . PRO A 1 105 ? 8.753 37.742 8.668 1.00 41.25 105 PRO A O 1
ATOM 767 N N . ALA A 1 106 ? 6.760 38.423 9.477 1.00 42.97 106 ALA A N 1
ATOM 768 C CA . ALA A 1 106 ? 5.884 38.145 8.330 1.00 42.97 106 ALA A CA 1
ATOM 769 C C . ALA A 1 106 ? 6.272 38.772 6.966 1.00 42.97 106 ALA A C 1
ATOM 771 O O . ALA A 1 106 ? 5.473 38.754 6.039 1.00 42.97 106 ALA A O 1
ATOM 772 N N . GLU A 1 107 ? 7.477 39.322 6.814 1.00 41.41 107 GLU A N 1
ATOM 773 C CA . GLU A 1 107 ? 7.926 40.026 5.601 1.00 41.41 107 GLU A CA 1
ATOM 774 C C . GLU A 1 107 ? 9.237 39.431 5.033 1.00 41.41 107 GLU A C 1
ATOM 776 O O . GLU A 1 107 ? 9.991 40.112 4.341 1.00 41.41 107 GLU A O 1
ATOM 781 N N . SER A 1 108 ? 9.545 38.166 5.352 1.00 44.00 108 SER A N 1
ATOM 782 C CA . SER A 1 108 ? 10.790 37.479 4.976 1.00 44.00 108 SER A CA 1
ATOM 783 C C . SER A 1 108 ? 10.510 36.081 4.417 1.00 44.00 108 SER A C 1
ATOM 785 O O . SER A 1 108 ? 10.189 35.164 5.168 1.00 44.00 108 SER A O 1
ATOM 787 N N . THR A 1 109 ? 10.672 35.893 3.105 1.00 49.34 109 THR A N 1
ATOM 788 C CA . THR A 1 109 ? 10.392 34.632 2.382 1.00 49.34 109 THR A CA 1
ATOM 789 C C . THR A 1 109 ? 11.498 33.570 2.531 1.00 49.34 109 THR A C 1
ATOM 791 O O . THR A 1 109 ? 11.534 32.593 1.787 1.00 49.34 109 THR A O 1
ATOM 794 N N . THR A 1 110 ? 12.452 33.741 3.454 1.00 52.94 110 THR A N 1
ATOM 795 C CA . THR A 1 110 ? 13.554 32.784 3.676 1.00 52.94 110 THR A CA 1
ATOM 796 C C . THR A 1 110 ? 14.020 32.838 5.137 1.00 52.94 110 THR A C 1
ATOM 798 O O . THR A 1 110 ? 14.507 33.875 5.582 1.00 52.94 110 THR A O 1
ATOM 801 N N . CYS A 1 111 ? 13.877 31.748 5.903 1.00 52.75 111 CYS A N 1
ATOM 802 C CA . CYS A 1 111 ? 14.428 31.644 7.264 1.00 52.75 111 CYS A CA 1
ATOM 803 C C . CYS A 1 111 ? 15.769 30.876 7.200 1.00 52.75 111 CYS A C 1
ATOM 805 O O . CYS A 1 111 ? 15.792 29.660 7.012 1.00 52.75 111 CYS A O 1
ATOM 807 N N . CYS A 1 112 ? 16.894 31.592 7.323 1.00 51.28 112 CYS A N 1
ATOM 808 C CA . CYS A 1 112 ? 18.222 30.999 7.533 1.00 51.28 112 CYS A CA 1
ATOM 809 C C . CYS A 1 112 ? 18.420 30.768 9.042 1.00 51.28 112 CYS A C 1
ATOM 811 O O . CYS A 1 112 ? 18.250 31.699 9.831 1.00 51.28 112 CYS A O 1
ATOM 813 N N . VAL A 1 113 ? 18.784 29.549 9.453 1.00 52.97 113 VAL A N 1
ATOM 814 C CA . VAL A 1 113 ? 19.137 29.224 10.851 1.00 52.97 113 VAL A CA 1
ATOM 815 C C . VAL A 1 113 ? 20.598 28.773 10.954 1.00 52.97 113 VAL A C 1
ATOM 817 O O . VAL A 1 113 ? 21.109 28.168 10.009 1.00 52.97 113 VAL A O 1
ATOM 820 N N . PRO A 1 114 ? 21.302 29.036 12.073 1.00 49.34 114 PRO A N 1
ATOM 821 C CA . PRO A 1 114 ? 22.704 28.654 12.237 1.00 49.34 114 PRO A CA 1
ATOM 822 C C . PRO A 1 114 ? 22.905 27.131 12.176 1.00 49.34 114 PRO A C 1
ATOM 824 O O . PRO A 1 114 ? 22.157 26.366 12.780 1.00 49.34 114 PRO A O 1
ATOM 827 N N . ALA A 1 115 ? 23.982 26.683 11.525 1.00 42.97 115 ALA A N 1
ATOM 828 C CA . ALA A 1 115 ? 24.365 25.280 11.308 1.00 42.97 115 ALA A CA 1
ATOM 829 C C . ALA A 1 115 ? 24.641 24.479 12.598 1.00 42.97 115 ALA A C 1
ATOM 831 O O . ALA A 1 115 ? 24.916 23.280 12.552 1.00 42.97 115 ALA A O 1
ATOM 832 N N . THR A 1 116 ? 24.558 25.115 13.771 1.00 41.28 116 THR A N 1
ATOM 833 C CA . THR A 1 116 ? 24.494 24.414 15.061 1.00 41.28 116 THR A CA 1
ATOM 834 C C . THR A 1 116 ? 23.137 23.758 15.324 1.00 41.28 116 THR A C 1
ATOM 836 O O . THR A 1 116 ? 23.032 22.965 16.260 1.00 41.28 116 THR A O 1
ATOM 839 N N . CYS A 1 117 ? 22.122 24.020 14.495 1.00 39.34 117 CYS A N 1
ATOM 840 C CA . CYS A 1 117 ? 20.950 23.162 14.360 1.00 39.34 117 CYS A CA 1
ATOM 841 C C . CYS A 1 117 ? 21.394 21.828 13.740 1.00 39.34 117 CYS A C 1
ATOM 843 O O . CYS A 1 117 ? 21.419 21.655 12.524 1.00 39.34 117 CYS A O 1
ATOM 845 N N . ARG A 1 118 ? 21.829 20.893 14.592 1.00 34.00 118 ARG A N 1
ATOM 846 C CA . ARG A 1 118 ? 22.131 19.515 14.182 1.00 34.00 118 ARG A CA 1
ATOM 847 C C . ARG A 1 118 ? 20.872 18.879 13.574 1.00 34.00 118 ARG A C 1
ATOM 849 O O . ARG A 1 118 ? 19.778 19.176 14.053 1.00 34.00 118 ARG A O 1
ATOM 856 N N . PRO A 1 119 ? 21.014 17.979 12.582 1.00 35.34 119 PRO A N 1
ATOM 857 C CA . PRO A 1 119 ? 19.901 17.159 12.126 1.00 35.34 119 PRO A CA 1
ATOM 858 C C . PRO A 1 119 ? 19.312 16.436 13.341 1.00 35.34 119 PRO A C 1
ATOM 860 O O . PRO A 1 119 ? 20.044 15.855 14.148 1.00 35.34 119 PRO A O 1
ATOM 863 N N . VAL A 1 120 ? 17.998 16.547 13.499 1.00 43.50 120 VAL A N 1
ATOM 864 C CA . VAL A 1 120 ? 17.220 15.928 14.572 1.00 43.50 120 VAL A CA 1
ATOM 865 C C . VAL A 1 120 ? 17.156 14.414 14.370 1.00 43.50 120 VAL A C 1
ATOM 867 O O . VAL A 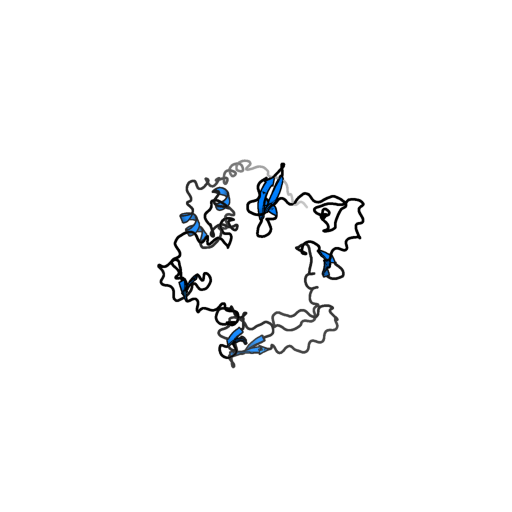1 120 ? 16.126 13.856 14.030 1.00 43.50 120 VAL A O 1
ATOM 870 N N . GLU A 1 121 ? 18.267 13.722 14.611 1.00 44.59 121 GLU A N 1
ATOM 871 C CA . GLU A 1 121 ? 18.252 12.278 14.894 1.00 44.59 121 GLU A CA 1
ATOM 872 C C . GLU A 1 121 ? 17.993 11.993 16.387 1.00 44.59 121 GLU A C 1
ATOM 874 O O . GLU A 1 121 ? 18.058 10.850 16.830 1.00 44.59 121 GLU A O 1
ATOM 879 N N . SER A 1 122 ? 17.697 13.021 17.192 1.00 46.75 122 SER A N 1
ATOM 880 C CA . SER A 1 122 ? 17.447 12.859 18.630 1.00 46.75 122 SER A CA 1
ATOM 881 C C . SER A 1 122 ? 16.614 13.985 19.253 1.00 46.75 122 SER A C 1
ATOM 883 O O . SER A 1 122 ? 16.903 14.425 20.360 1.00 46.75 122 SER A O 1
ATOM 885 N N . VAL A 1 123 ? 15.607 14.495 18.543 1.00 47.38 123 VAL A N 1
ATOM 886 C CA . VAL A 1 123 ? 14.551 15.314 19.160 1.00 47.38 123 VAL A CA 1
ATOM 887 C C . VAL A 1 123 ? 13.241 14.617 18.834 1.00 47.38 123 VAL A C 1
ATOM 889 O O . VAL A 1 123 ? 12.573 14.947 17.862 1.00 47.38 123 VAL A O 1
ATOM 892 N N . PHE A 1 124 ? 12.936 13.558 19.582 1.00 52.44 124 PHE A N 1
ATOM 893 C CA . PHE A 1 124 ? 11.842 12.650 19.235 1.00 52.44 124 PHE A CA 1
ATOM 894 C C . PHE A 1 124 ? 10.450 13.278 19.400 1.00 52.44 124 PHE A C 1
ATOM 896 O O . PHE A 1 124 ? 9.524 12.869 18.701 1.00 52.44 124 PHE A O 1
ATOM 903 N N . CYS A 1 125 ? 10.300 14.311 20.235 1.00 57.12 125 CYS A N 1
ATOM 904 C CA . CYS A 1 125 ? 8.967 14.755 20.650 1.00 57.12 125 CYS A CA 1
ATOM 905 C C . CYS A 1 125 ? 8.725 16.279 20.607 1.00 57.12 125 CYS A C 1
ATOM 907 O O . CYS A 1 125 ? 7.598 16.704 20.836 1.00 57.12 125 CYS A O 1
ATOM 909 N N . ALA A 1 126 ? 9.716 17.119 20.266 1.00 48.03 126 ALA A N 1
ATOM 910 C CA . ALA A 1 126 ? 9.524 18.581 20.324 1.00 48.03 126 ALA A CA 1
ATOM 911 C C . ALA A 1 126 ? 8.677 19.156 19.171 1.00 48.03 126 ALA A C 1
ATOM 913 O O . ALA A 1 126 ? 8.208 20.285 19.262 1.00 48.03 126 ALA A O 1
ATOM 914 N N . THR A 1 127 ? 8.492 18.410 18.078 1.00 50.91 127 THR A N 1
ATOM 915 C CA . THR A 1 127 ? 7.686 18.852 16.918 1.00 50.91 127 THR A CA 1
ATOM 916 C C . THR A 1 127 ? 6.938 17.717 16.211 1.00 50.91 127 THR A C 1
ATOM 918 O O . THR A 1 127 ? 6.164 17.963 15.289 1.00 50.91 127 THR A O 1
ATOM 921 N N . THR A 1 128 ? 7.115 16.470 16.657 1.00 50.53 128 THR A N 1
ATOM 922 C CA . THR A 1 128 ? 6.394 15.313 16.125 1.00 50.53 128 THR A CA 1
ATOM 923 C C . THR A 1 128 ? 5.046 15.221 16.823 1.00 50.53 128 THR A C 1
ATOM 925 O O . THR A 1 128 ? 4.988 15.168 18.048 1.00 50.53 128 THR A O 1
ATOM 928 N N . LEU A 1 129 ? 3.969 15.196 16.039 1.00 57.00 129 LEU A N 1
ATOM 929 C CA . LEU A 1 129 ? 2.608 14.904 16.483 1.00 57.00 129 LEU A CA 1
ATOM 930 C C . LEU A 1 129 ? 2.599 13.570 17.246 1.00 57.00 129 LEU A C 1
ATOM 932 O O . LEU A 1 129 ? 2.434 12.509 16.640 1.00 57.00 129 LEU A O 1
ATOM 936 N N . CYS A 1 130 ? 2.795 13.610 18.567 1.00 61.03 130 CYS A N 1
ATOM 937 C CA . CYS A 1 130 ? 2.470 12.489 19.434 1.00 61.03 130 CYS A CA 1
ATOM 938 C C . CYS A 1 130 ? 1.038 12.063 19.074 1.00 61.03 130 CYS A C 1
ATOM 940 O O . CYS A 1 130 ? 0.147 12.903 18.903 1.00 61.03 130 CYS A O 1
ATOM 942 N N . GLY A 1 131 ? 0.848 10.764 18.828 1.00 55.56 131 GLY A N 1
ATOM 943 C CA . GLY A 1 131 ? -0.434 10.237 18.372 1.00 55.56 131 GLY A CA 1
ATOM 944 C C . GLY A 1 131 ? -1.571 10.642 19.322 1.00 55.56 131 GLY A C 1
ATOM 945 O O . GLY A 1 131 ? -1.320 10.948 20.492 1.00 55.56 131 GLY A O 1
ATOM 946 N N . PRO A 1 132 ? -2.831 10.650 18.858 1.00 54.84 132 PRO A N 1
ATOM 947 C CA . PRO A 1 132 ? -3.964 11.042 19.692 1.00 54.84 132 PRO A CA 1
ATOM 948 C C . PRO A 1 132 ? -3.958 10.285 21.031 1.00 54.84 132 PRO A C 1
ATOM 950 O O . PRO A 1 132 ? -3.893 9.057 21.054 1.00 54.84 132 PRO A O 1
ATOM 953 N N . GLY A 1 133 ? -4.013 11.028 22.143 1.00 60.59 133 GLY A N 1
ATOM 954 C CA . GLY A 1 133 ? -3.938 10.468 23.497 1.00 60.59 133 GLY A CA 1
ATOM 955 C C . GLY A 1 133 ? -2.524 10.339 24.078 1.00 60.59 133 GLY A C 1
ATOM 956 O O . GLY A 1 133 ? -2.380 9.736 25.140 1.00 60.59 133 GLY A O 1
ATOM 957 N N . THR A 1 134 ? -1.502 10.936 23.453 1.00 69.44 134 THR A N 1
ATOM 958 C CA . THR A 1 134 ? -0.139 11.044 24.011 1.00 69.44 134 THR A CA 1
ATOM 959 C C . THR A 1 134 ? 0.390 12.487 23.998 1.00 69.44 134 THR A C 1
ATOM 961 O O . THR A 1 134 ? 0.038 13.262 23.110 1.00 69.44 134 THR A O 1
ATOM 964 N N . GLU A 1 135 ? 1.203 12.857 24.991 1.00 69.38 135 GLU A N 1
ATOM 965 C CA . GLU A 1 135 ? 1.916 14.137 25.106 1.00 69.38 135 GLU A CA 1
ATOM 966 C C . GLU A 1 135 ? 3.430 13.909 25.197 1.00 69.38 135 GLU A C 1
ATOM 968 O O . GLU A 1 135 ? 3.889 12.834 25.579 1.00 69.38 135 GLU A O 1
ATOM 973 N N . CYS A 1 136 ? 4.216 14.914 24.816 1.00 72.44 136 CYS A N 1
ATOM 974 C CA . CYS A 1 136 ? 5.670 14.865 24.922 1.00 72.44 136 CYS A CA 1
ATOM 975 C C . CYS A 1 136 ? 6.097 15.008 26.388 1.00 72.44 136 CYS A C 1
ATOM 977 O O . CYS A 1 136 ? 5.909 16.074 26.974 1.00 72.44 136 CYS A O 1
ATOM 979 N N . ASP A 1 137 ? 6.737 13.982 26.949 1.00 74.94 137 ASP A N 1
ATOM 980 C CA . ASP A 1 137 ? 7.497 14.119 28.190 1.00 74.94 137 ASP A CA 1
ATOM 981 C C . ASP A 1 137 ? 8.914 14.606 27.848 1.00 74.94 137 ASP A C 1
ATOM 983 O O . ASP A 1 137 ? 9.720 13.874 27.269 1.00 74.94 137 ASP A O 1
ATOM 987 N N . GLU A 1 138 ? 9.204 15.871 28.166 1.00 72.19 138 GLU A N 1
ATOM 988 C CA . GLU A 1 138 ? 10.504 16.498 27.883 1.00 72.19 138 GLU A CA 1
ATOM 989 C C . GLU A 1 138 ? 11.649 15.910 28.723 1.00 72.19 138 GLU A C 1
ATOM 991 O O . GLU A 1 138 ? 12.806 15.979 28.310 1.00 72.19 138 GLU A O 1
ATOM 996 N N . ASP A 1 139 ? 11.343 15.321 29.882 1.00 74.12 139 ASP A N 1
ATOM 997 C CA . ASP A 1 139 ? 12.336 14.720 30.773 1.00 74.12 139 ASP A CA 1
ATOM 998 C C . ASP A 1 139 ? 12.691 13.285 30.338 1.00 74.12 139 ASP A C 1
ATOM 1000 O O . ASP A 1 139 ? 13.815 12.824 30.569 1.00 74.12 139 ASP A O 1
ATOM 1004 N N . LEU A 1 140 ? 11.741 12.572 29.723 1.00 73.31 140 LEU A N 1
ATOM 1005 C CA . LEU A 1 140 ? 11.902 11.196 29.236 1.00 73.31 140 LEU A CA 1
ATOM 1006 C C . LEU A 1 140 ? 12.189 11.094 27.732 1.00 73.31 140 LEU A C 1
ATOM 1008 O O . LEU A 1 140 ? 12.541 10.011 27.265 1.00 73.31 140 LEU A O 1
ATOM 1012 N N . GLU A 1 141 ? 12.064 12.196 26.988 1.00 72.75 141 GLU A N 1
ATOM 1013 C CA . GLU A 1 141 ? 12.211 12.252 25.525 1.00 72.75 141 GLU A CA 1
ATOM 1014 C C . GLU A 1 141 ? 11.290 11.248 24.786 1.00 72.75 141 GLU A C 1
ATOM 1016 O O . GLU A 1 141 ? 11.632 10.741 23.716 1.00 72.75 141 GLU A O 1
ATOM 1021 N N . GLU A 1 142 ? 10.104 10.962 25.343 1.00 73.12 142 GLU A N 1
ATOM 1022 C CA . GLU A 1 142 ? 9.144 9.956 24.856 1.00 73.12 142 GLU A CA 1
ATOM 1023 C C . GLU A 1 142 ? 7.708 10.522 24.830 1.00 73.12 142 GLU A C 1
ATOM 1025 O O . GLU A 1 142 ? 7.347 11.370 25.647 1.00 73.12 142 GLU A O 1
ATOM 1030 N N . CYS A 1 143 ? 6.870 10.068 23.887 1.00 71.44 143 CYS A N 1
ATOM 1031 C CA . CYS A 1 143 ? 5.433 10.350 23.924 1.00 71.44 143 CYS A CA 1
ATOM 1032 C C . CYS A 1 143 ? 4.789 9.493 25.022 1.00 71.44 143 CYS A C 1
ATOM 1034 O O . CYS A 1 143 ? 4.601 8.286 24.853 1.00 71.44 143 CYS A O 1
ATOM 1036 N N . VAL A 1 144 ? 4.428 10.115 26.137 1.00 74.62 144 VAL A N 1
ATOM 1037 C CA . VAL A 1 144 ? 3.724 9.460 27.239 1.00 74.62 144 VAL A CA 1
ATOM 1038 C C . VAL A 1 144 ? 2.214 9.606 27.052 1.00 74.62 144 VAL A C 1
ATOM 1040 O O . VAL A 1 144 ? 1.763 10.555 26.417 1.00 74.62 144 VAL A O 1
ATOM 1043 N N . PRO A 1 145 ? 1.382 8.685 27.558 1.00 68.00 145 PRO A N 1
ATOM 1044 C CA . PRO A 1 145 ? -0.067 8.865 27.543 1.00 68.00 145 PRO A CA 1
ATOM 1045 C C . PRO A 1 145 ? -0.453 10.174 28.238 1.00 68.00 145 PRO A C 1
ATOM 1047 O O . PRO A 1 145 ? 0.002 10.406 29.358 1.00 68.00 145 PRO A O 1
ATOM 1050 N N . VAL A 1 146 ? -1.308 11.000 27.613 1.00 67.00 146 VAL A N 1
ATOM 1051 C CA . VAL A 1 146 ? -1.843 12.182 28.308 1.00 67.00 146 VAL A CA 1
ATOM 1052 C C . VAL A 1 146 ? -2.675 11.655 29.465 1.00 67.00 146 VAL A C 1
ATOM 1054 O O . VAL A 1 146 ? -3.703 11.001 29.271 1.00 67.00 146 VAL A O 1
ATOM 1057 N N . GLU A 1 147 ? -2.240 11.936 30.686 1.00 59.47 147 GLU A N 1
ATOM 1058 C CA . GLU A 1 147 ? -2.994 11.562 31.882 1.00 59.47 147 GLU A CA 1
ATOM 1059 C C . GLU A 1 147 ? -4.161 12.532 32.145 1.00 59.47 147 GLU A C 1
ATOM 1061 O O . GLU A 1 147 ? -4.760 12.453 33.212 1.00 59.47 147 GLU A O 1
ATOM 1066 N N . SER A 1 148 ? -4.468 13.422 31.185 1.00 63.91 148 SER A N 1
ATOM 1067 C CA . SER A 1 148 ? -5.583 14.375 31.176 1.00 63.91 148 SER A CA 1
ATOM 1068 C C . SER A 1 148 ? -6.540 14.092 30.010 1.00 63.91 148 SER A C 1
ATOM 1070 O O . SER A 1 148 ? -6.225 14.339 28.844 1.00 63.91 148 SER A O 1
ATOM 1072 N N . CYS A 1 149 ? -7.732 13.579 30.312 1.00 69.00 149 CYS A N 1
ATOM 1073 C CA . CYS A 1 149 ? -8.772 13.255 29.332 1.00 69.00 149 CYS A CA 1
ATOM 1074 C C . CYS A 1 149 ? -9.809 14.371 29.131 1.00 69.00 149 CYS A C 1
ATOM 1076 O O . CYS A 1 149 ? -10.684 14.247 28.276 1.00 69.00 149 CYS A O 1
ATOM 1078 N N . THR A 1 150 ? -9.721 15.470 29.887 1.00 65.56 150 THR A N 1
ATOM 1079 C CA . THR A 1 150 ? -10.549 16.674 29.687 1.00 65.56 150 THR A CA 1
ATOM 1080 C C . THR A 1 150 ? -10.012 17.617 28.610 1.00 65.56 150 THR A C 1
ATOM 1082 O O . THR A 1 150 ? -10.776 18.419 28.071 1.00 65.56 150 THR A O 1
ATOM 1085 N N . THR A 1 151 ? -8.720 17.528 28.276 1.00 60.25 151 THR A N 1
ATOM 1086 C CA . THR A 1 151 ? -8.065 18.353 27.242 1.00 60.25 151 THR A CA 1
ATOM 1087 C C . THR A 1 151 ? -7.778 17.577 25.953 1.00 60.25 151 THR A C 1
ATOM 1089 O O . THR A 1 151 ? -7.837 18.156 24.866 1.00 60.25 151 THR A O 1
ATOM 1092 N N . ALA A 1 152 ? -7.555 16.261 26.046 1.00 58.16 152 ALA A N 1
ATOM 1093 C CA . ALA A 1 152 ? -7.528 15.355 24.903 1.00 58.16 152 ALA A CA 1
ATOM 1094 C C . ALA A 1 152 ? -8.965 14.997 24.482 1.00 58.16 152 ALA A C 1
ATOM 1096 O O . ALA A 1 152 ? -9.731 14.441 25.263 1.00 58.16 152 ALA A O 1
ATOM 1097 N N . PHE A 1 153 ? -9.345 15.301 23.235 1.00 60.38 153 PHE A N 1
ATOM 1098 C CA . PHE A 1 153 ? -10.743 15.223 22.777 1.00 60.38 153 PHE A CA 1
ATOM 1099 C C . PHE A 1 153 ? -11.381 13.820 22.830 1.00 60.38 153 PHE A C 1
ATOM 1101 O O . PHE A 1 153 ? -12.604 13.722 22.767 1.00 60.38 153 PHE A O 1
ATOM 1108 N N . THR A 1 154 ? -10.600 12.745 22.975 1.00 69.88 154 THR A N 1
ATOM 1109 C CA . THR A 1 154 ? -11.101 11.373 23.161 1.00 69.88 154 THR A CA 1
ATOM 1110 C C . THR A 1 154 ? -10.024 10.473 23.760 1.00 69.88 154 THR A C 1
ATOM 1112 O O . THR A 1 154 ? -8.891 10.467 23.277 1.00 69.88 154 THR A O 1
ATOM 1115 N N . CYS A 1 155 ? -10.392 9.656 24.749 1.00 73.69 155 CYS A N 1
ATOM 1116 C CA . CYS A 1 155 ? -9.552 8.556 25.217 1.00 73.69 155 CYS A CA 1
ATOM 1117 C C . CYS A 1 155 ? -9.327 7.504 24.109 1.00 73.69 155 CYS A C 1
ATOM 1119 O O . CYS A 1 155 ? -10.210 7.315 23.265 1.00 73.69 155 CYS A O 1
ATOM 1121 N N . PRO A 1 156 ? -8.182 6.791 24.108 1.00 72.19 156 PRO A N 1
ATOM 1122 C CA . PRO A 1 156 ? -7.942 5.668 23.205 1.00 72.19 156 PRO A CA 1
ATOM 1123 C C . PRO A 1 156 ? -9.031 4.590 23.304 1.00 72.19 156 PRO A C 1
ATOM 1125 O O . PRO A 1 156 ? -9.655 4.409 24.356 1.00 72.19 156 PRO A O 1
ATOM 1128 N N . ALA A 1 157 ? -9.229 3.828 22.226 1.00 70.56 157 ALA A N 1
ATOM 1129 C CA . ALA A 1 157 ? -10.189 2.724 22.204 1.00 70.56 157 ALA A CA 1
ATOM 1130 C C . ALA A 1 157 ? -9.950 1.743 23.370 1.00 70.56 157 ALA A C 1
ATOM 1132 O O . ALA A 1 157 ? -8.816 1.350 23.639 1.00 70.56 157 ALA A O 1
ATOM 1133 N N . GLY A 1 158 ? -11.022 1.356 24.068 1.00 71.50 158 GLY A N 1
ATOM 1134 C CA . GLY A 1 158 ? -10.936 0.511 25.267 1.00 71.50 158 GLY A CA 1
ATOM 1135 C C . GLY A 1 158 ? -10.669 1.269 26.571 1.00 71.50 158 GLY A C 1
ATOM 1136 O O . GLY A 1 158 ? -10.495 0.638 27.615 1.00 71.50 158 GLY A O 1
ATOM 1137 N N . SER A 1 159 ? -10.671 2.604 26.549 1.00 78.62 159 SER A N 1
ATOM 1138 C CA . SER A 1 159 ? -10.597 3.437 27.750 1.00 78.62 159 SER A CA 1
ATOM 1139 C C . SER A 1 159 ? -11.668 4.531 27.764 1.00 78.62 159 SER A C 1
ATOM 1141 O O . SER A 1 159 ? -12.115 5.006 26.722 1.00 78.62 159 SER A O 1
ATOM 1143 N N . VAL A 1 160 ? -12.114 4.901 28.963 1.00 79.94 160 VAL A N 1
ATOM 1144 C CA . VAL A 1 160 ? -13.108 5.950 29.223 1.00 79.94 160 VAL A CA 1
ATOM 1145 C C . VAL A 1 160 ? -12.512 7.010 30.134 1.00 79.94 160 VAL A C 1
ATOM 1147 O O . VAL A 1 160 ? -11.723 6.701 31.024 1.00 79.94 160 VAL A O 1
ATOM 1150 N N . CYS A 1 161 ? -12.898 8.264 29.912 1.00 79.50 161 CYS A N 1
ATOM 1151 C CA . CYS A 1 161 ? -12.457 9.367 30.753 1.00 79.50 161 CYS A CA 1
ATOM 1152 C C . CYS A 1 161 ? -13.118 9.271 32.133 1.00 79.50 161 CYS A C 1
ATOM 1154 O O . CYS A 1 161 ? -14.347 9.236 32.236 1.00 79.50 161 CYS A O 1
ATOM 1156 N N . ASP A 1 162 ? -12.307 9.226 33.186 1.00 82.69 162 ASP A N 1
ATOM 1157 C CA . ASP A 1 162 ? -12.771 9.396 34.555 1.00 82.69 162 ASP A CA 1
ATOM 1158 C C . ASP A 1 162 ? -12.684 10.866 34.957 1.00 82.69 162 ASP A C 1
ATOM 1160 O O . ASP A 1 162 ? -11.607 11.382 35.247 1.00 82.69 162 ASP A O 1
ATOM 1164 N N . GLU A 1 163 ? -13.832 11.535 35.027 1.00 78.00 163 GLU A N 1
ATOM 1165 C CA . GLU A 1 163 ? -13.908 12.966 35.351 1.00 78.00 163 GLU A CA 1
ATOM 1166 C C . GLU A 1 163 ? -13.348 13.304 36.745 1.00 78.00 163 GLU A C 1
ATOM 1168 O O . GLU A 1 163 ? -12.965 14.443 37.002 1.00 78.00 163 GLU A O 1
ATOM 1173 N N . ALA A 1 164 ? -13.305 12.333 37.666 1.00 79.25 164 ALA A N 1
ATOM 1174 C CA . ALA A 1 164 ? -12.816 12.548 39.025 1.00 79.25 164 ALA A CA 1
ATOM 1175 C C . ALA A 1 164 ? -11.281 12.581 39.115 1.00 79.25 164 ALA A C 1
ATOM 1177 O O . ALA A 1 164 ? -10.735 13.297 39.958 1.00 79.25 164 ALA A O 1
ATOM 1178 N N . SER A 1 165 ? -10.595 11.796 38.284 1.00 75.25 165 SER A N 1
ATOM 1179 C CA . SER A 1 165 ? -9.130 11.718 38.244 1.00 75.25 165 SER A CA 1
ATOM 1180 C C . SER A 1 165 ? -8.509 12.371 37.010 1.00 75.25 165 SER A C 1
ATOM 1182 O O . SER A 1 165 ? -7.284 12.432 36.938 1.00 75.25 165 SER A O 1
ATOM 1184 N N . ASP A 1 166 ? -9.341 12.875 36.091 1.00 79.81 166 ASP A N 1
ATOM 1185 C CA . ASP A 1 166 ? -8.965 13.427 34.785 1.00 79.81 166 ASP A CA 1
ATOM 1186 C C . ASP A 1 166 ? -8.197 12.425 33.911 1.00 79.81 166 ASP A C 1
ATOM 1188 O O . ASP A 1 166 ? -7.503 12.813 32.993 1.00 79.81 166 ASP A O 1
ATOM 1192 N N . ARG A 1 167 ? -8.318 11.115 34.149 1.00 78.38 167 ARG A N 1
ATOM 1193 C CA . ARG A 1 167 ? -7.503 10.091 33.472 1.00 78.38 167 ARG A CA 1
ATOM 1194 C C . ARG A 1 167 ? -8.339 9.172 32.596 1.00 78.38 167 ARG A C 1
ATOM 1196 O O . ARG A 1 167 ? -9.466 8.821 32.944 1.00 78.38 167 ARG A O 1
ATOM 1203 N N . CYS A 1 168 ? -7.754 8.695 31.498 1.00 78.94 168 CYS A N 1
ATOM 1204 C CA . CYS A 1 168 ? -8.324 7.586 30.737 1.00 78.94 168 CYS A CA 1
ATOM 1205 C C . CYS A 1 168 ? -8.161 6.282 31.527 1.00 78.94 168 CYS A C 1
ATOM 1207 O O . CYS A 1 168 ? -7.063 5.739 31.650 1.00 78.94 168 CYS A O 1
ATOM 1209 N N . MET A 1 169 ? -9.260 5.770 32.073 1.00 78.50 169 MET A N 1
ATOM 1210 C CA . MET A 1 169 ? -9.291 4.477 32.745 1.00 78.50 169 MET A CA 1
ATOM 1211 C C . MET A 1 169 ? -9.699 3.373 31.765 1.00 78.50 169 MET A C 1
ATOM 1213 O O . MET A 1 169 ? -10.578 3.596 30.931 1.00 78.50 169 MET A O 1
ATOM 1217 N N . PRO A 1 170 ? -9.113 2.167 31.854 1.00 77.56 170 PRO A N 1
ATOM 1218 C CA . PRO A 1 170 ? -9.535 1.044 31.028 1.00 77.56 170 PRO A CA 1
ATOM 1219 C C . PRO A 1 170 ? -11.012 0.723 31.278 1.00 77.56 170 PRO A C 1
ATOM 1221 O O . PRO A 1 170 ? -11.464 0.677 32.427 1.00 77.56 170 PRO A O 1
ATOM 1224 N N . VAL A 1 171 ? -11.766 0.483 30.203 1.00 81.12 171 VAL A N 1
ATOM 1225 C CA . VAL A 1 171 ? -13.157 0.039 30.308 1.00 81.12 171 VAL A CA 1
ATOM 1226 C C . VAL A 1 171 ? -13.167 -1.324 30.987 1.00 81.12 171 VAL A C 1
ATOM 1228 O O . VAL A 1 171 ? -12.533 -2.279 30.537 1.00 81.12 171 VAL A O 1
ATOM 1231 N N . ALA A 1 172 ? -13.887 -1.423 32.103 1.00 81.94 172 ALA A N 1
ATOM 1232 C CA . ALA A 1 172 ? -14.087 -2.689 32.787 1.00 81.94 172 ALA A CA 1
ATOM 1233 C C . ALA A 1 172 ? -15.042 -3.567 31.964 1.00 81.94 172 ALA A C 1
ATOM 1235 O O . ALA A 1 172 ? -16.259 -3.515 32.146 1.00 81.94 172 ALA A O 1
ATOM 1236 N N . CYS A 1 173 ? -14.491 -4.376 31.059 1.00 80.38 173 CYS A N 1
ATOM 1237 C CA . CYS A 1 173 ? -15.289 -5.310 30.277 1.00 80.38 173 CYS A CA 1
ATOM 1238 C C . CYS A 1 173 ? -15.724 -6.509 31.134 1.00 80.38 173 CYS A C 1
ATOM 1240 O O . CYS A 1 173 ? -14.905 -7.086 31.862 1.00 80.38 173 CYS A O 1
ATOM 1242 N N . PRO A 1 174 ? -17.003 -6.921 31.077 1.00 82.25 174 PRO A N 1
ATOM 1243 C CA . PRO A 1 174 ? -17.429 -8.166 31.699 1.00 82.25 174 PRO A CA 1
ATOM 1244 C C . PRO A 1 174 ? -16.699 -9.345 31.047 1.00 82.25 174 PRO A C 1
ATOM 1246 O O . PRO A 1 174 ? -16.367 -9.302 29.867 1.00 82.25 174 PRO A O 1
ATOM 1249 N N . ALA A 1 175 ? -16.469 -10.424 31.799 1.00 80.69 175 ALA A N 1
ATOM 1250 C CA . ALA A 1 175 ? -15.921 -11.644 31.218 1.00 80.69 175 ALA A CA 1
ATOM 1251 C C . ALA A 1 175 ? -16.917 -12.209 30.194 1.00 80.69 175 ALA A C 1
ATOM 1253 O O . ALA A 1 175 ? -17.979 -12.718 30.564 1.00 80.69 175 ALA A O 1
ATOM 1254 N N . VAL A 1 176 ? -16.578 -12.101 28.911 1.00 82.19 176 VAL A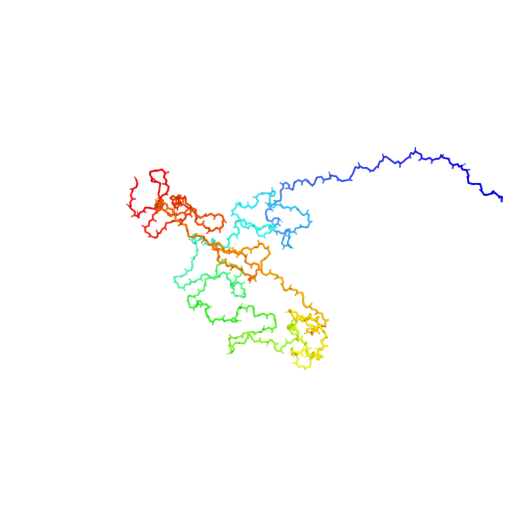 N 1
ATOM 1255 C CA . VAL A 1 176 ? -17.414 -12.590 27.820 1.00 82.19 176 VAL A CA 1
ATOM 1256 C C . VAL A 1 176 ? -17.073 -14.055 27.575 1.00 82.19 176 VAL A C 1
ATOM 1258 O O . VAL A 1 176 ? -15.962 -14.400 27.183 1.00 82.19 176 VAL A O 1
ATOM 1261 N N . VAL A 1 177 ? -18.028 -14.944 27.845 1.00 87.19 177 VAL A N 1
ATOM 1262 C CA . VAL A 1 177 ? -17.910 -16.373 27.533 1.00 87.19 177 VAL A CA 1
ATOM 1263 C C . VAL A 1 177 ? -18.862 -16.671 26.386 1.00 87.19 177 VAL A C 1
ATOM 1265 O O . VAL A 1 177 ? -20.074 -16.737 26.587 1.00 87.19 177 VAL A O 1
ATOM 1268 N N . CYS A 1 178 ? -18.317 -16.833 25.184 1.00 87.62 178 CYS A N 1
ATOM 1269 C CA . CYS A 1 178 ? -19.098 -17.165 23.998 1.00 87.62 178 CYS A CA 1
ATOM 1270 C C . CYS A 1 178 ? -19.045 -18.667 23.695 1.00 87.62 178 CYS A C 1
ATOM 1272 O O . CYS A 1 178 ? -18.023 -19.320 23.891 1.00 87.62 178 CYS A O 1
ATOM 1274 N N . GLU A 1 179 ? -20.131 -19.210 23.143 1.00 91.94 179 GLU A N 1
ATOM 1275 C CA . GLU A 1 179 ? -20.179 -20.591 22.628 1.00 91.94 179 GLU A CA 1
ATOM 1276 C C . GLU A 1 179 ? -19.648 -20.709 21.184 1.00 91.94 179 GLU A C 1
ATOM 1278 O O . GLU A 1 179 ? -19.713 -21.778 20.576 1.00 91.94 179 GLU A O 1
ATOM 1283 N N . ILE A 1 180 ? -19.121 -19.616 20.622 1.00 90.25 180 ILE A N 1
ATOM 1284 C CA . ILE A 1 180 ? -18.538 -19.560 19.281 1.00 90.25 180 ILE A CA 1
ATOM 1285 C C . ILE A 1 180 ? -17.016 -19.436 19.366 1.00 90.25 180 ILE A C 1
ATOM 1287 O O . ILE A 1 180 ? -16.481 -18.643 20.138 1.00 90.25 180 ILE A O 1
ATOM 1291 N N . ALA A 1 181 ? -16.319 -20.224 18.549 1.00 90.56 181 ALA A N 1
ATOM 1292 C CA . ALA A 1 181 ? -14.887 -20.089 18.331 1.00 90.56 181 ALA A CA 1
ATOM 1293 C C . ALA A 1 181 ? -14.662 -19.342 17.012 1.00 90.56 181 ALA A C 1
ATOM 1295 O O . ALA A 1 181 ? -14.954 -19.868 15.937 1.00 90.56 181 ALA A O 1
ATOM 1296 N N . CYS A 1 182 ? -14.154 -18.117 17.101 1.00 88.38 182 CYS A N 1
ATOM 1297 C CA . CYS A 1 182 ? -13.886 -17.270 15.946 1.00 88.38 182 CYS A CA 1
ATOM 1298 C C . CYS A 1 182 ? -12.399 -17.325 15.578 1.00 88.38 182 CYS A C 1
ATOM 1300 O O . CYS A 1 182 ? -11.539 -17.152 16.437 1.00 88.38 182 CYS A O 1
ATOM 1302 N N . ALA A 1 183 ? -12.089 -17.543 14.296 1.00 85.44 183 ALA A N 1
ATOM 1303 C CA . ALA A 1 183 ? -10.707 -17.656 13.815 1.00 85.44 183 ALA A CA 1
ATOM 1304 C C . ALA A 1 183 ? -9.894 -16.355 13.967 1.00 85.44 183 ALA A C 1
ATOM 1306 O O . ALA A 1 183 ? -8.675 -16.412 14.094 1.00 85.44 183 ALA A O 1
ATOM 1307 N N . TYR A 1 184 ? -10.575 -15.205 13.967 1.00 83.19 184 TYR A N 1
ATOM 1308 C CA . TYR A 1 184 ? -9.979 -13.866 14.028 1.00 83.19 184 TYR A CA 1
ATOM 1309 C C . TYR A 1 184 ? -10.375 -13.096 15.295 1.00 83.19 184 TYR A C 1
ATOM 1311 O O . TYR A 1 184 ? -10.278 -11.875 15.334 1.00 83.19 184 TYR A O 1
ATOM 1319 N N . GLY A 1 185 ? -10.824 -13.807 16.331 1.00 89.00 185 GLY A N 1
ATOM 1320 C CA . GLY A 1 185 ? -11.325 -13.187 17.555 1.00 89.00 185 GLY A CA 1
ATOM 1321 C C . GLY A 1 185 ? -12.758 -12.662 17.435 1.00 89.00 185 GLY A C 1
ATOM 1322 O O . GLY A 1 185 ? -13.462 -12.907 16.448 1.00 89.00 185 GLY A O 1
ATOM 1323 N N . LEU A 1 186 ? -13.202 -12.003 18.500 1.00 92.56 186 LEU A N 1
ATOM 1324 C CA . LEU A 1 186 ? -14.531 -11.419 18.629 1.00 92.56 186 LEU A CA 1
ATOM 1325 C C . LEU A 1 186 ? -14.542 -9.966 18.135 1.00 92.56 186 LEU A C 1
ATOM 1327 O O . LEU A 1 186 ? -13.513 -9.293 18.125 1.00 92.56 186 LEU A O 1
ATOM 1331 N N . VAL A 1 187 ? -15.708 -9.475 17.725 1.00 91.44 187 VAL A N 1
ATOM 1332 C CA . VAL A 1 187 ? -15.914 -8.056 17.412 1.00 91.44 187 VAL A CA 1
ATOM 1333 C C . VAL A 1 187 ? -15.751 -7.232 18.686 1.00 91.44 187 VAL A C 1
ATOM 1335 O O . VAL A 1 187 ? -16.317 -7.578 19.720 1.00 91.44 187 VAL A O 1
ATOM 1338 N N . VAL A 1 188 ? -15.027 -6.117 18.598 1.00 86.31 188 VAL A N 1
ATOM 1339 C CA . VAL A 1 188 ? -14.948 -5.110 19.661 1.00 86.31 188 VAL A CA 1
ATOM 1340 C C . VAL A 1 188 ? -16.037 -4.061 19.422 1.00 86.31 188 VAL A C 1
ATOM 1342 O O . VAL A 1 188 ? -16.103 -3.458 18.351 1.00 86.31 188 VAL A O 1
ATOM 1345 N N . GLY A 1 189 ? -16.922 -3.883 20.399 1.00 80.31 189 GLY A N 1
ATOM 1346 C CA . GLY A 1 189 ? -18.008 -2.910 20.380 1.00 80.31 189 GLY A CA 1
ATOM 1347 C C . GLY A 1 189 ? -17.526 -1.463 20.515 1.00 80.31 189 GLY A C 1
ATOM 1348 O O . GLY A 1 189 ? -16.352 -1.185 20.753 1.00 80.31 189 GLY A O 1
ATOM 1349 N N . ALA A 1 190 ? -18.457 -0.514 20.387 1.00 77.69 190 ALA A N 1
ATOM 1350 C CA . ALA A 1 190 ? -18.171 0.921 20.520 1.00 77.69 190 ALA A CA 1
ATOM 1351 C C . ALA A 1 190 ? -17.690 1.327 21.928 1.00 77.69 190 ALA A C 1
ATOM 1353 O O . ALA A 1 190 ? -17.092 2.383 22.103 1.00 77.69 190 ALA A O 1
ATOM 1354 N N . ASP A 1 191 ? -17.956 0.486 22.924 1.00 74.94 191 ASP A N 1
ATOM 1355 C CA . ASP A 1 191 ? -17.476 0.594 24.299 1.00 74.94 191 ASP A CA 1
ATOM 1356 C C . ASP A 1 191 ? -16.075 -0.009 24.497 1.00 74.94 191 ASP A C 1
ATOM 1358 O O . ASP A 1 191 ? -15.538 0.037 25.600 1.00 74.94 191 ASP A O 1
ATOM 1362 N N . GLY A 1 192 ? -15.463 -0.565 23.448 1.00 77.69 192 GLY A N 1
ATOM 1363 C CA . GLY A 1 192 ? -14.157 -1.212 23.530 1.00 77.69 192 GLY A CA 1
ATOM 1364 C C . GLY A 1 192 ? -14.194 -2.624 24.119 1.00 77.69 192 GLY A C 1
ATOM 1365 O O . GLY A 1 192 ? -13.133 -3.188 24.375 1.00 77.69 192 GLY A O 1
ATOM 1366 N N . CYS A 1 193 ? -15.381 -3.208 24.316 1.00 87.44 193 CYS A N 1
ATOM 1367 C CA . CYS A 1 193 ? -15.533 -4.562 24.842 1.00 87.44 193 CYS A CA 1
ATOM 1368 C C . CYS A 1 193 ? -15.879 -5.574 23.753 1.00 87.44 193 CYS A C 1
ATOM 1370 O O . CYS A 1 193 ? -16.544 -5.260 22.770 1.00 87.44 193 CYS A O 1
ATOM 1372 N N . GLU A 1 194 ? -15.439 -6.817 23.933 1.00 90.00 194 GLU A N 1
ATOM 1373 C CA . GLU A 1 194 ? -15.772 -7.894 23.007 1.00 90.00 194 GLU A CA 1
ATOM 1374 C C . GLU A 1 194 ? -17.273 -8.217 23.049 1.00 90.00 194 GLU A C 1
ATOM 1376 O O . GLU A 1 194 ? -17.909 -8.248 24.103 1.00 90.00 194 GLU A O 1
ATOM 1381 N N . VAL A 1 195 ? -17.846 -8.500 21.887 1.00 91.38 195 VAL A N 1
ATOM 1382 C CA . VAL A 1 195 ? -19.224 -8.967 21.717 1.00 91.38 195 VAL A CA 1
ATOM 1383 C C . VAL A 1 195 ? -19.166 -10.360 21.094 1.00 91.38 195 VAL A C 1
ATOM 1385 O O . VAL A 1 195 ? -18.262 -10.640 20.316 1.00 91.38 195 VAL A O 1
ATOM 1388 N N . CYS A 1 196 ? -20.114 -11.253 21.413 1.00 93.44 196 CYS A N 1
ATOM 1389 C CA . CYS A 1 196 ? -20.167 -12.622 20.868 1.00 93.44 196 CYS A CA 1
ATOM 1390 C C . CYS A 1 196 ? -20.558 -12.680 19.378 1.00 93.44 196 CYS A C 1
ATOM 1392 O O . CYS A 1 196 ? -21.526 -13.336 18.991 1.00 93.44 196 CYS A O 1
ATOM 1394 N N . GLU A 1 197 ? -19.780 -12.005 18.547 1.00 92.94 197 GLU A N 1
ATOM 1395 C CA . GLU A 1 197 ? -19.847 -11.954 17.099 1.00 92.94 197 GLU A CA 1
ATOM 1396 C C . GLU A 1 197 ? -18.421 -12.119 16.566 1.00 92.94 197 GLU A C 1
ATOM 1398 O O . GLU A 1 197 ? -17.478 -11.587 17.148 1.00 92.94 197 GLU A O 1
ATOM 1403 N N . CYS A 1 198 ? -18.233 -12.890 15.495 1.00 93.00 198 CYS A N 1
ATOM 1404 C CA . CYS A 1 198 ? -16.894 -13.079 14.946 1.00 93.00 198 CYS A CA 1
ATOM 1405 C C . CYS A 1 198 ? -16.441 -11.835 14.197 1.00 93.00 198 CYS A C 1
ATOM 1407 O O . CYS A 1 198 ? -17.161 -11.352 13.322 1.00 93.00 198 CYS A O 1
ATOM 1409 N N . ALA A 1 199 ? -15.222 -11.377 14.495 1.00 89.94 199 ALA A N 1
ATOM 1410 C CA . ALA A 1 199 ? -14.586 -10.338 13.705 1.00 89.94 199 ALA A CA 1
ATOM 1411 C C . ALA A 1 199 ? -14.564 -10.761 12.225 1.00 89.94 199 ALA A C 1
ATOM 1413 O O . ALA A 1 199 ? -14.338 -11.947 11.927 1.00 89.94 199 ALA A O 1
ATOM 1414 N N . PRO A 1 200 ? -14.819 -9.827 11.290 1.00 83.31 200 PRO A N 1
ATOM 1415 C CA . PRO A 1 200 ? -14.671 -10.126 9.880 1.00 83.31 200 PRO A CA 1
ATOM 1416 C C . PRO A 1 200 ? -13.240 -10.586 9.617 1.00 83.31 200 PRO A C 1
ATOM 1418 O O . PRO A 1 200 ? -12.305 -10.252 10.348 1.00 83.31 200 PRO A O 1
ATOM 1421 N N . ILE A 1 201 ? -13.071 -11.365 8.554 1.00 77.00 201 ILE A N 1
ATOM 1422 C CA . ILE A 1 201 ? -11.737 -11.705 8.074 1.00 77.00 201 ILE A CA 1
ATOM 1423 C C . ILE A 1 201 ? -11.034 -10.365 7.807 1.00 77.00 201 ILE A C 1
ATOM 1425 O O . ILE A 1 201 ? -11.578 -9.590 7.016 1.00 77.00 201 ILE A O 1
ATOM 1429 N N . PRO A 1 202 ? -9.900 -10.056 8.469 1.00 71.44 202 PRO A N 1
ATOM 1430 C CA . PRO A 1 202 ? -9.177 -8.824 8.195 1.00 71.44 202 PRO A CA 1
ATOM 1431 C C . PRO A 1 202 ? -8.896 -8.781 6.697 1.00 71.44 202 PRO A C 1
ATOM 1433 O O . PRO A 1 202 ? -8.485 -9.801 6.133 1.00 71.44 202 PRO A O 1
ATOM 1436 N N . GLU A 1 203 ? -9.208 -7.641 6.071 1.00 63.56 203 GLU A N 1
ATOM 1437 C CA . GLU A 1 203 ? -9.042 -7.413 4.634 1.00 63.56 203 GLU A CA 1
ATOM 1438 C C . GLU A 1 203 ? -7.712 -8.030 4.190 1.00 63.56 203 GLU A C 1
ATOM 1440 O O . GLU A 1 203 ? -6.640 -7.695 4.701 1.00 63.56 203 GLU A O 1
ATOM 1445 N N . LEU A 1 204 ? -7.818 -9.035 3.317 1.00 53.81 204 LEU A N 1
ATOM 1446 C CA . LEU A 1 204 ? -6.694 -9.803 2.805 1.00 53.81 204 LEU A CA 1
ATOM 1447 C C . LEU A 1 204 ? -5.645 -8.818 2.275 1.00 53.81 204 LEU A C 1
ATOM 1449 O O . LEU A 1 204 ? -5.924 -8.062 1.343 1.00 53.81 204 LEU A O 1
ATOM 1453 N N . PHE A 1 205 ? -4.429 -8.852 2.823 1.00 59.16 205 PHE A N 1
ATOM 1454 C CA . PHE A 1 205 ? -3.289 -8.240 2.154 1.00 59.16 205 PHE A CA 1
ATOM 1455 C C . PHE A 1 205 ? -3.176 -8.886 0.770 1.00 59.16 205 PHE A C 1
ATOM 1457 O O . PHE A 1 205 ? -2.835 -10.063 0.659 1.00 59.16 205 PHE A O 1
ATOM 1464 N N . CYS A 1 206 ? -3.470 -8.075 -0.246 1.00 66.81 206 CYS A N 1
ATOM 1465 C CA . CYS A 1 206 ? -3.466 -8.319 -1.692 1.00 66.81 206 CYS A CA 1
ATOM 1466 C C . CYS A 1 206 ? -4.839 -8.552 -2.355 1.00 66.81 206 CYS A C 1
ATOM 1468 O O . CYS A 1 206 ? -5.168 -9.686 -2.697 1.00 66.81 206 CYS A O 1
ATOM 1470 N N . PRO A 1 207 ? -5.576 -7.470 -2.683 1.00 56.56 207 PRO A N 1
ATOM 1471 C CA . PRO A 1 207 ? -6.641 -7.538 -3.684 1.00 56.56 207 PRO A CA 1
ATOM 1472 C C . PRO A 1 207 ? -6.169 -7.212 -5.112 1.00 56.56 207 PRO A C 1
ATOM 1474 O O . PRO A 1 207 ? -6.587 -7.907 -6.023 1.00 56.56 207 PRO A O 1
ATOM 1477 N N . THR A 1 208 ? -5.303 -6.209 -5.356 1.00 51.69 208 THR A N 1
ATOM 1478 C CA . THR A 1 208 ? -4.792 -5.907 -6.727 1.00 51.69 208 THR A CA 1
ATOM 1479 C C . THR A 1 208 ? -3.675 -4.844 -6.812 1.00 51.69 208 THR A C 1
ATOM 1481 O O . THR A 1 208 ? -3.451 -4.286 -7.883 1.00 51.69 208 THR A O 1
ATOM 1484 N N . ALA A 1 209 ? -2.960 -4.503 -5.731 1.00 53.72 209 ALA A N 1
ATOM 1485 C CA . ALA A 1 209 ? -2.037 -3.359 -5.759 1.00 53.72 209 ALA A CA 1
ATOM 1486 C C . ALA A 1 209 ? -0.654 -3.651 -5.155 1.00 53.72 209 ALA A C 1
ATOM 1488 O O . ALA A 1 209 ? -0.514 -3.840 -3.951 1.00 53.72 209 ALA A O 1
ATOM 1489 N N . ARG A 1 210 ? 0.350 -3.564 -6.041 1.00 61.72 210 ARG A N 1
ATOM 1490 C CA . ARG A 1 210 ? 1.749 -3.175 -5.791 1.00 61.72 210 ARG A CA 1
ATOM 1491 C C . ARG A 1 210 ? 2.596 -4.120 -4.935 1.00 61.72 210 ARG A C 1
ATOM 1493 O O . ARG A 1 210 ? 3.274 -3.684 -4.010 1.00 61.72 210 ARG A O 1
ATOM 1500 N N . CYS A 1 211 ? 2.675 -5.388 -5.327 1.00 71.69 211 CYS A N 1
ATOM 1501 C CA . CYS A 1 211 ? 3.931 -6.100 -5.096 1.00 71.69 211 CYS A CA 1
ATOM 1502 C C . CYS A 1 211 ? 5.051 -5.384 -5.875 1.00 71.69 211 CYS A C 1
ATOM 1504 O O . CYS A 1 211 ? 4.825 -4.913 -6.993 1.00 71.69 211 CYS A O 1
ATOM 1506 N N . ALA A 1 212 ? 6.232 -5.235 -5.267 1.00 70.94 212 ALA A N 1
ATOM 1507 C CA . ALA A 1 212 ? 7.386 -4.644 -5.941 1.00 70.94 212 ALA A CA 1
ATOM 1508 C C . ALA A 1 212 ? 7.759 -5.475 -7.183 1.00 70.94 212 ALA A C 1
ATOM 1510 O O . ALA A 1 212 ? 7.458 -6.672 -7.245 1.00 70.94 212 ALA A O 1
ATOM 1511 N N . ALA A 1 213 ? 8.428 -4.860 -8.162 1.00 68.75 213 ALA A N 1
ATOM 1512 C CA . ALA A 1 213 ? 8.898 -5.573 -9.349 1.00 68.75 213 ALA A CA 1
ATOM 1513 C C . ALA A 1 213 ? 9.692 -6.836 -8.950 1.00 68.75 213 ALA A C 1
ATOM 1515 O O . ALA A 1 213 ? 10.549 -6.784 -8.068 1.00 68.75 213 ALA A O 1
ATOM 1516 N N . GLY A 1 214 ? 9.368 -7.978 -9.568 1.00 70.75 214 GLY A N 1
ATOM 1517 C CA . GLY A 1 214 ? 9.959 -9.282 -9.235 1.00 70.75 214 GLY A CA 1
ATOM 1518 C C . GLY A 1 214 ? 9.265 -10.054 -8.102 1.00 70.75 214 GLY A C 1
ATOM 1519 O O . GLY A 1 214 ? 9.755 -11.108 -7.693 1.00 70.75 214 GLY A O 1
ATOM 1520 N N . THR A 1 215 ? 8.121 -9.577 -7.598 1.00 79.62 215 THR A N 1
ATOM 1521 C CA . THR A 1 215 ? 7.304 -10.294 -6.603 1.00 79.62 215 THR A CA 1
ATOM 1522 C C . THR A 1 215 ? 5.843 -10.422 -7.046 1.00 79.62 215 THR A C 1
ATOM 1524 O O . THR A 1 215 ? 5.316 -9.550 -7.734 1.00 79.62 215 THR A O 1
ATOM 1527 N N . VAL A 1 216 ? 5.184 -11.517 -6.659 1.00 80.44 216 VAL A N 1
ATOM 1528 C CA . VAL A 1 216 ? 3.776 -11.827 -6.968 1.00 80.44 216 VAL A CA 1
ATOM 1529 C C . VAL A 1 216 ? 2.999 -12.155 -5.702 1.00 80.44 216 VAL A C 1
ATOM 1531 O O . VAL A 1 216 ? 3.561 -12.641 -4.723 1.00 80.44 216 VAL A O 1
ATOM 1534 N N . CYS A 1 217 ? 1.694 -11.893 -5.716 1.00 78.44 217 CYS A N 1
ATOM 1535 C CA . CYS A 1 217 ? 0.815 -12.253 -4.610 1.00 78.44 217 CYS A CA 1
ATOM 1536 C C . CYS A 1 217 ? 0.646 -13.773 -4.549 1.00 78.44 217 CYS A C 1
ATOM 1538 O O . CYS A 1 217 ? 0.117 -14.379 -5.481 1.00 78.44 217 CYS A O 1
ATOM 1540 N N . ASP A 1 218 ? 1.048 -14.376 -3.434 1.00 79.38 218 ASP A N 1
ATOM 1541 C CA . ASP A 1 218 ? 0.690 -15.752 -3.111 1.00 79.38 218 ASP A CA 1
ATOM 1542 C C . ASP A 1 218 ? -0.554 -15.738 -2.216 1.00 79.38 218 ASP A C 1
ATOM 1544 O O . ASP A 1 218 ? -0.526 -15.229 -1.095 1.00 79.38 218 ASP A O 1
ATOM 1548 N N . GLU A 1 219 ? -1.665 -16.279 -2.716 1.00 72.81 219 GLU A N 1
ATOM 1549 C CA . GLU A 1 219 ? -2.942 -16.302 -1.991 1.00 72.81 219 GLU A CA 1
ATOM 1550 C C . GLU A 1 219 ? -2.916 -17.216 -0.757 1.00 72.81 219 GLU A C 1
ATOM 1552 O O . GLU A 1 219 ? -3.646 -16.979 0.210 1.00 72.81 219 GLU A O 1
ATOM 1557 N N . ALA A 1 220 ? -2.075 -18.254 -0.765 1.00 73.44 220 ALA A N 1
ATOM 1558 C CA . ALA A 1 220 ? -1.926 -19.173 0.357 1.00 73.44 220 ALA A CA 1
ATOM 1559 C C . ALA A 1 220 ? -1.060 -18.560 1.468 1.00 73.44 220 ALA A C 1
ATOM 1561 O O . ALA A 1 220 ? -1.368 -18.729 2.649 1.00 73.44 220 ALA A O 1
ATOM 1562 N N . ALA A 1 221 ? -0.012 -17.822 1.098 1.00 73.12 221 ALA A N 1
ATOM 1563 C CA . ALA A 1 221 ? 0.869 -17.109 2.018 1.00 73.12 221 ALA A CA 1
ATOM 1564 C C . ALA A 1 221 ? 0.342 -15.716 2.407 1.00 73.12 221 ALA A C 1
ATOM 1566 O O . ALA A 1 221 ? 0.819 -15.149 3.389 1.00 73.12 221 ALA A O 1
ATOM 1567 N N . ARG A 1 222 ? -0.636 -15.173 1.664 1.00 74.69 222 ARG A N 1
ATOM 1568 C CA . ARG A 1 222 ? -1.195 -13.814 1.818 1.00 74.69 222 ARG A CA 1
ATOM 1569 C C . ARG A 1 222 ? -0.104 -12.740 1.892 1.00 74.69 222 ARG A C 1
ATOM 1571 O O . ARG A 1 222 ? -0.162 -11.829 2.716 1.00 74.69 222 ARG A O 1
ATOM 1578 N N . ALA A 1 223 ? 0.914 -12.892 1.047 1.00 78.19 223 ALA A N 1
ATOM 1579 C CA . ALA A 1 223 ? 2.102 -12.049 1.011 1.00 78.19 223 ALA A CA 1
ATOM 1580 C C . ALA A 1 223 ? 2.665 -11.953 -0.416 1.00 78.19 223 ALA A C 1
ATOM 1582 O O . ALA A 1 223 ? 2.445 -12.844 -1.239 1.00 78.19 223 ALA A O 1
ATOM 1583 N N . CYS A 1 224 ? 3.426 -10.891 -0.696 1.00 80.88 224 CYS A N 1
ATOM 1584 C CA . CYS A 1 224 ? 4.244 -10.815 -1.905 1.00 80.88 224 CYS A CA 1
ATOM 1585 C C . CYS A 1 224 ? 5.423 -11.782 -1.766 1.00 80.88 224 CYS A C 1
ATOM 1587 O O . CYS A 1 224 ? 6.275 -11.611 -0.892 1.00 80.88 224 CYS A O 1
ATOM 1589 N N . VAL A 1 225 ? 5.470 -12.796 -2.622 1.00 84.00 225 VAL A N 1
ATOM 1590 C CA . VAL A 1 225 ? 6.570 -13.759 -2.691 1.00 84.00 225 VAL A CA 1
ATOM 1591 C C . VAL A 1 225 ? 7.412 -13.494 -3.939 1.00 84.00 225 VAL A C 1
ATOM 1593 O O . VAL A 1 225 ? 6.882 -12.987 -4.930 1.00 84.00 225 VAL A O 1
ATOM 1596 N N . PRO A 1 226 ? 8.716 -13.817 -3.932 1.00 82.44 226 PRO A N 1
ATOM 1597 C CA . PRO A 1 226 ? 9.538 -13.738 -5.135 1.00 82.44 226 PRO A CA 1
ATOM 1598 C C . PRO A 1 226 ? 8.926 -14.550 -6.279 1.00 82.44 226 PRO A C 1
ATOM 1600 O O . PRO A 1 226 ? 8.464 -15.674 -6.060 1.00 82.44 226 PRO A O 1
ATOM 1603 N N . VAL A 1 227 ? 8.949 -14.004 -7.497 1.00 83.19 227 VAL A N 1
ATOM 1604 C CA . VAL A 1 227 ? 8.551 -14.770 -8.683 1.00 83.19 227 VAL A CA 1
ATOM 1605 C C . VAL A 1 227 ? 9.499 -15.956 -8.837 1.00 83.19 227 VAL A C 1
ATOM 1607 O O . VAL A 1 227 ? 10.718 -15.803 -8.923 1.00 83.19 227 VAL A O 1
ATOM 1610 N N . ALA A 1 228 ? 8.940 -17.164 -8.866 1.00 82.69 228 ALA A N 1
ATOM 1611 C CA . ALA A 1 228 ? 9.705 -18.374 -9.116 1.00 82.69 228 ALA A CA 1
ATOM 1612 C C . ALA A 1 228 ? 9.996 -18.503 -10.619 1.00 82.69 228 ALA A C 1
ATOM 1614 O O . ALA A 1 228 ? 9.228 -19.119 -11.358 1.00 82.69 228 ALA A O 1
ATOM 1615 N N . CYS A 1 229 ? 11.111 -17.927 -11.070 1.00 80.50 229 CYS A N 1
ATOM 1616 C CA . CYS A 1 229 ? 11.540 -18.052 -12.459 1.00 80.50 229 CYS A CA 1
ATOM 1617 C C . CYS A 1 229 ? 12.221 -19.408 -12.710 1.00 80.50 229 CYS A C 1
ATOM 1619 O O . CYS A 1 229 ? 13.092 -19.815 -11.933 1.00 80.50 229 CYS A O 1
ATOM 1621 N N . PRO A 1 230 ? 11.859 -20.134 -13.783 1.00 81.94 230 PRO A N 1
ATOM 1622 C CA . PRO A 1 230 ? 12.610 -21.314 -14.191 1.00 81.94 230 PRO A CA 1
ATOM 1623 C C . PRO A 1 230 ? 14.039 -20.911 -14.572 1.00 81.94 230 PRO A C 1
ATOM 1625 O O . PRO A 1 230 ? 14.260 -19.825 -15.098 1.00 81.94 230 PRO A O 1
ATOM 1628 N N . ALA A 1 231 ? 15.015 -21.790 -14.334 1.00 80.69 231 ALA A N 1
ATOM 1629 C CA . ALA A 1 231 ? 16.384 -21.545 -14.776 1.00 80.69 231 ALA A CA 1
ATOM 1630 C C . ALA A 1 231 ? 16.414 -21.450 -16.308 1.00 80.69 231 ALA A C 1
ATOM 1632 O O . ALA A 1 231 ? 16.189 -22.443 -17.008 1.00 80.69 231 ALA A O 1
ATOM 1633 N N . VAL A 1 232 ? 16.670 -20.250 -16.817 1.00 81.12 232 VAL A N 1
ATOM 1634 C CA . VAL A 1 232 ? 16.708 -19.986 -18.249 1.00 81.12 232 VAL A CA 1
ATOM 1635 C C . VAL A 1 232 ? 18.096 -20.362 -18.758 1.00 81.12 232 VAL A C 1
ATOM 1637 O O . VAL A 1 232 ? 19.101 -19.771 -18.373 1.00 81.12 232 VAL A O 1
ATOM 1640 N N . VAL A 1 233 ? 18.170 -21.391 -19.603 1.00 84.06 233 VAL A N 1
ATOM 1641 C CA . VAL A 1 233 ? 19.413 -21.801 -20.267 1.00 84.06 233 VAL A CA 1
ATOM 1642 C C . VAL A 1 233 ? 19.280 -21.463 -21.744 1.00 84.06 233 VAL A C 1
ATOM 1644 O O . VAL A 1 233 ? 18.631 -22.194 -22.492 1.00 84.06 233 VAL A O 1
ATOM 1647 N N . CYS A 1 234 ? 19.883 -20.351 -22.158 1.00 85.88 234 CYS A N 1
ATOM 1648 C CA . CYS A 1 234 ? 19.933 -19.944 -23.559 1.00 85.88 234 CYS A CA 1
ATOM 1649 C C . CYS A 1 234 ? 21.321 -20.216 -24.155 1.00 85.88 234 CYS A C 1
ATOM 1651 O O . CYS A 1 234 ? 22.334 -20.097 -23.471 1.00 85.88 234 CYS A O 1
ATOM 1653 N N . GLU A 1 235 ? 21.382 -20.518 -25.453 1.00 88.88 235 GLU A N 1
ATOM 1654 C CA . GLU A 1 235 ? 22.648 -20.646 -26.201 1.00 88.88 235 G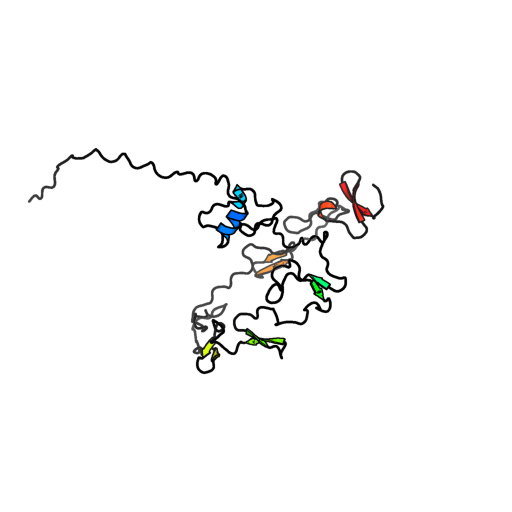LU A CA 1
ATOM 1655 C C . GLU A 1 235 ? 23.154 -19.297 -26.757 1.00 88.88 235 GLU A C 1
ATOM 1657 O O . GLU A 1 235 ? 24.067 -19.260 -27.581 1.00 88.88 235 GLU A O 1
ATOM 1662 N N . ILE A 1 236 ? 22.560 -18.182 -26.321 1.00 89.12 236 ILE A N 1
ATOM 1663 C CA . ILE A 1 236 ? 22.939 -16.824 -26.723 1.00 89.12 236 ILE A CA 1
ATOM 1664 C C . ILE A 1 236 ? 23.732 -16.144 -25.607 1.00 89.12 236 ILE A C 1
ATOM 1666 O O . ILE A 1 236 ? 23.373 -16.226 -24.435 1.00 89.12 236 ILE A O 1
ATOM 1670 N N . ALA A 1 237 ? 24.811 -15.465 -25.988 1.00 89.88 237 ALA A N 1
ATOM 1671 C CA . ALA A 1 237 ? 25.544 -14.564 -25.111 1.00 89.88 237 ALA A CA 1
ATOM 1672 C C . ALA A 1 237 ? 25.144 -13.130 -25.467 1.00 89.88 237 ALA A C 1
ATOM 1674 O O . ALA A 1 237 ? 25.329 -12.708 -26.609 1.00 89.88 237 ALA A O 1
ATOM 1675 N N . CYS A 1 238 ? 24.576 -12.411 -24.503 1.00 87.75 238 CYS A N 1
ATOM 1676 C CA . CYS A 1 238 ? 24.109 -11.040 -24.671 1.00 87.75 238 CYS A CA 1
ATOM 1677 C C . CYS A 1 238 ? 24.968 -10.103 -23.819 1.00 87.75 238 CYS A C 1
ATOM 1679 O O . CYS A 1 238 ? 25.073 -10.311 -22.611 1.00 87.75 238 CYS A O 1
ATOM 1681 N N . ASP A 1 239 ? 25.546 -9.065 -24.429 1.00 85.94 239 ASP A N 1
ATOM 1682 C CA . ASP A 1 239 ? 26.433 -8.117 -23.733 1.00 85.94 239 ASP A CA 1
ATOM 1683 C C . ASP A 1 239 ? 25.713 -7.339 -22.616 1.00 85.94 239 ASP A C 1
ATOM 1685 O O . ASP A 1 239 ? 26.325 -7.009 -21.604 1.00 85.94 239 ASP A O 1
ATOM 1689 N N . ASN A 1 240 ? 24.404 -7.099 -22.771 1.00 80.69 240 ASN A N 1
ATOM 1690 C CA . ASN A 1 240 ? 23.566 -6.370 -21.808 1.00 80.69 240 ASN A CA 1
ATOM 1691 C C . ASN A 1 240 ? 22.609 -7.283 -21.019 1.00 80.69 240 ASN A C 1
ATOM 1693 O O . ASN A 1 240 ? 21.653 -6.803 -20.419 1.00 80.69 240 ASN A O 1
ATOM 1697 N N . GLY A 1 241 ? 22.838 -8.599 -21.026 1.00 87.25 241 GLY A N 1
ATOM 1698 C CA . GLY A 1 241 ? 21.947 -9.564 -20.375 1.00 87.25 241 GLY A CA 1
ATOM 1699 C C . GLY A 1 241 ? 20.686 -9.899 -21.181 1.00 87.25 241 GLY A C 1
ATOM 1700 O O . GLY A 1 241 ? 20.558 -9.553 -22.360 1.00 87.25 241 GLY A O 1
ATOM 1701 N N . LEU A 1 242 ? 19.785 -10.652 -20.549 1.00 91.56 242 LEU A N 1
ATOM 1702 C CA . LEU A 1 242 ? 18.525 -11.110 -21.133 1.00 91.56 242 LEU A CA 1
ATOM 1703 C C . LEU A 1 242 ? 17.386 -10.124 -20.842 1.00 91.56 242 LEU A C 1
ATOM 1705 O O . LEU A 1 242 ? 17.397 -9.419 -19.836 1.00 91.56 242 LEU A O 1
ATOM 1709 N N . VAL A 1 243 ? 16.383 -10.085 -21.716 1.00 90.12 243 VAL A N 1
ATOM 1710 C CA . VAL A 1 243 ? 15.151 -9.315 -21.497 1.00 90.12 243 VAL A CA 1
ATOM 1711 C C . VAL A 1 243 ? 14.369 -9.913 -20.328 1.00 90.12 243 VAL A C 1
ATOM 1713 O O . VAL A 1 243 ? 14.170 -11.124 -20.277 1.00 90.12 243 VAL A O 1
ATOM 1716 N N . VAL A 1 244 ? 13.868 -9.065 -19.428 1.00 85.62 244 VAL A N 1
ATOM 1717 C CA . VAL A 1 244 ? 12.929 -9.460 -18.369 1.00 85.62 244 VAL A CA 1
ATOM 1718 C C . VAL A 1 244 ? 11.496 -9.293 -18.883 1.00 85.62 244 VAL A C 1
ATOM 1720 O O . VAL A 1 244 ? 11.103 -8.213 -19.324 1.00 85.62 244 VAL A O 1
ATOM 1723 N N . GLY A 1 245 ? 10.723 -10.376 -18.864 1.00 79.44 245 GLY A N 1
ATOM 1724 C CA . GLY A 1 245 ? 9.324 -10.424 -19.272 1.00 79.44 245 GLY A CA 1
ATOM 1725 C C . GLY A 1 245 ? 8.380 -9.727 -18.291 1.00 79.44 245 GLY A C 1
ATOM 1726 O O . GLY A 1 245 ? 8.761 -9.299 -17.203 1.00 79.44 245 GLY A O 1
ATOM 1727 N N . ALA A 1 246 ? 7.102 -9.631 -18.669 1.00 79.19 246 ALA A N 1
ATOM 1728 C CA . ALA A 1 246 ? 6.061 -8.992 -17.853 1.00 79.19 246 ALA A CA 1
ATOM 1729 C C . ALA A 1 246 ? 5.794 -9.706 -16.513 1.00 79.19 246 ALA A C 1
ATOM 1731 O O . ALA A 1 246 ? 5.213 -9.124 -15.601 1.00 79.19 246 ALA A O 1
ATOM 1732 N N . ASP A 1 247 ? 6.209 -10.965 -16.403 1.00 73.69 247 ASP A N 1
ATOM 1733 C CA . ASP A 1 247 ? 6.172 -11.773 -15.188 1.00 73.69 247 ASP A CA 1
ATOM 1734 C C . ASP A 1 247 ? 7.399 -11.561 -14.287 1.00 73.69 247 ASP A C 1
ATOM 1736 O O . ASP A 1 247 ? 7.444 -12.113 -13.194 1.00 73.69 247 ASP A O 1
ATOM 1740 N N . GLY A 1 248 ? 8.378 -10.753 -14.705 1.00 77.75 248 GLY A N 1
ATOM 1741 C CA . GLY A 1 248 ? 9.621 -10.541 -13.969 1.00 77.75 248 GLY A CA 1
ATOM 1742 C C . GLY A 1 248 ? 10.680 -11.622 -14.208 1.00 77.75 248 GLY A C 1
ATOM 1743 O O . GLY A 1 248 ? 11.685 -11.627 -13.499 1.00 77.75 248 GLY A O 1
ATOM 1744 N N . CYS A 1 249 ? 10.486 -12.515 -15.186 1.00 87.69 249 CYS A N 1
ATOM 1745 C CA . CYS A 1 249 ? 11.440 -13.572 -15.517 1.00 87.69 249 CYS A CA 1
ATOM 1746 C C . CYS A 1 249 ? 12.222 -13.287 -16.796 1.00 87.69 249 CYS A C 1
ATOM 1748 O O . CYS A 1 249 ? 11.715 -12.685 -17.736 1.00 87.69 249 CYS A O 1
ATOM 1750 N N . GLU A 1 250 ? 13.469 -13.747 -16.848 1.00 89.75 250 GLU A N 1
ATOM 1751 C CA . GLU A 1 250 ? 14.296 -13.613 -18.045 1.00 89.75 250 GLU A CA 1
ATOM 1752 C C . GLU A 1 250 ? 13.729 -14.443 -19.211 1.00 89.75 250 GLU A C 1
ATOM 1754 O O . GLU A 1 250 ? 13.232 -15.559 -19.044 1.00 89.75 250 GLU A O 1
ATOM 1759 N N . VAL A 1 251 ? 13.829 -13.899 -20.418 1.00 91.12 251 VAL A N 1
ATOM 1760 C CA . VAL A 1 251 ? 13.458 -14.547 -21.679 1.00 91.12 251 VAL A CA 1
ATOM 1761 C C . VAL A 1 251 ? 14.712 -14.629 -22.549 1.00 91.12 251 VAL A C 1
ATOM 1763 O O . VAL A 1 251 ? 15.571 -13.758 -22.465 1.00 91.12 251 VAL A O 1
ATOM 1766 N N . CYS A 1 252 ? 14.845 -15.665 -23.389 1.00 92.88 252 CYS A N 1
ATOM 1767 C CA . CYS A 1 252 ? 15.999 -15.858 -24.285 1.00 92.88 252 CYS A CA 1
ATOM 1768 C C . CYS A 1 252 ? 16.055 -14.851 -25.451 1.00 92.88 252 CYS A C 1
ATOM 1770 O O . CYS A 1 252 ? 16.106 -15.232 -26.621 1.00 92.88 252 CYS A O 1
ATOM 1772 N N . GLU A 1 253 ? 16.070 -13.566 -25.126 1.00 92.38 253 GLU A N 1
ATOM 1773 C CA . GLU A 1 253 ? 16.216 -12.432 -26.026 1.00 92.38 253 GLU A CA 1
ATOM 1774 C C . GLU A 1 253 ? 17.212 -11.452 -25.399 1.00 92.38 253 GLU A C 1
ATOM 1776 O O . GLU A 1 253 ? 17.200 -11.247 -24.187 1.00 92.38 253 GLU A O 1
ATOM 1781 N N . CYS A 1 254 ? 18.103 -10.865 -26.202 1.00 91.50 254 CYS A N 1
ATOM 1782 C CA . CYS A 1 254 ? 19.095 -9.930 -25.676 1.00 91.50 254 CYS A CA 1
ATOM 1783 C C . CYS A 1 254 ? 18.456 -8.582 -25.349 1.00 91.50 254 CYS A C 1
ATOM 1785 O O . CYS A 1 254 ? 17.784 -7.995 -26.201 1.00 91.50 254 CYS A O 1
ATOM 1787 N N . ALA A 1 255 ? 18.726 -8.073 -24.145 1.00 88.31 255 ALA A N 1
ATOM 1788 C CA . ALA A 1 255 ? 18.334 -6.724 -23.775 1.00 88.31 255 ALA A CA 1
ATOM 1789 C C . ALA A 1 255 ? 19.000 -5.703 -24.719 1.00 88.31 255 ALA A C 1
ATOM 1791 O O . ALA A 1 255 ? 20.162 -5.889 -25.120 1.00 88.31 255 ALA A O 1
ATOM 1792 N N . PRO A 1 256 ? 18.282 -4.635 -25.113 1.00 81.56 256 PRO A N 1
ATOM 1793 C CA . PRO A 1 256 ? 18.876 -3.565 -25.900 1.00 81.56 256 PRO A CA 1
ATOM 1794 C C . PRO A 1 256 ? 20.035 -2.920 -25.129 1.00 81.56 256 PRO A C 1
ATOM 1796 O O . PRO A 1 256 ? 20.126 -3.027 -23.907 1.00 81.56 256 PRO A O 1
ATOM 1799 N N . ALA A 1 257 ? 20.935 -2.248 -25.849 1.00 72.81 257 ALA A N 1
ATOM 1800 C CA . ALA A 1 257 ? 21.942 -1.426 -25.186 1.00 72.81 257 ALA A CA 1
ATOM 1801 C C . ALA A 1 257 ? 21.238 -0.367 -24.318 1.00 72.81 257 ALA A C 1
ATOM 1803 O O . ALA A 1 257 ? 20.271 0.227 -24.808 1.00 72.81 257 ALA A O 1
ATOM 1804 N N . PRO A 1 258 ? 21.691 -0.143 -23.069 1.00 70.62 258 PRO A N 1
ATOM 1805 C CA . PRO A 1 258 ? 21.086 0.849 -22.191 1.00 70.62 258 PRO A CA 1
ATOM 1806 C C . PRO A 1 258 ? 21.129 2.216 -22.872 1.00 70.62 258 PRO A C 1
ATOM 1808 O O . PRO A 1 258 ? 22.190 2.663 -23.323 1.00 70.62 258 PRO A O 1
ATOM 1811 N N . ASP A 1 259 ? 19.968 2.862 -22.977 1.00 79.38 259 ASP A N 1
ATOM 1812 C CA . ASP A 1 259 ? 19.903 4.237 -23.448 1.00 79.38 259 ASP A CA 1
ATOM 1813 C C . ASP A 1 259 ? 20.247 5.122 -22.257 1.00 79.38 259 ASP A C 1
ATOM 1815 O O . ASP A 1 259 ? 19.446 5.332 -21.344 1.00 79.38 259 ASP A O 1
ATOM 1819 N N . CYS A 1 260 ? 21.465 5.654 -22.269 1.00 82.69 260 CYS A N 1
ATOM 1820 C CA . CYS A 1 260 ? 21.968 6.474 -21.177 1.00 82.69 260 CYS A CA 1
ATOM 1821 C C . CYS A 1 260 ? 21.145 7.740 -20.895 1.00 82.69 260 CYS A C 1
ATOM 1823 O O . CYS A 1 260 ? 21.380 8.399 -19.883 1.00 82.69 260 CYS A O 1
ATOM 1825 N N . ARG A 1 261 ? 20.190 8.101 -21.763 1.00 81.75 261 ARG A N 1
ATOM 1826 C CA . ARG A 1 261 ? 19.221 9.168 -21.490 1.00 81.75 261 ARG A CA 1
ATOM 1827 C C . ARG A 1 261 ? 18.160 8.772 -20.473 1.00 81.75 261 ARG A C 1
ATOM 1829 O O . ARG A 1 261 ? 17.686 9.645 -19.759 1.00 81.75 261 ARG A O 1
ATOM 1836 N N . ALA A 1 262 ? 17.766 7.502 -20.456 1.00 77.25 262 ALA A N 1
ATOM 1837 C CA . ALA A 1 262 ? 16.733 6.986 -19.565 1.00 77.25 262 ALA A CA 1
ATOM 1838 C C . ALA A 1 262 ? 17.343 6.439 -18.271 1.00 77.25 262 ALA A C 1
ATOM 1840 O O . ALA A 1 262 ? 16.858 6.740 -17.185 1.00 77.25 262 ALA A O 1
ATOM 1841 N N . ASP A 1 263 ? 18.435 5.685 -18.394 1.00 78.94 263 ASP A N 1
ATOM 1842 C CA . ASP A 1 263 ? 19.007 4.933 -17.271 1.00 78.94 263 ASP A CA 1
ATOM 1843 C C . ASP A 1 263 ? 20.119 5.701 -16.532 1.00 78.94 263 ASP A C 1
ATOM 1845 O O . ASP A 1 263 ? 20.545 5.315 -15.443 1.00 78.94 263 ASP A O 1
ATOM 1849 N N . GLY A 1 264 ? 20.591 6.807 -17.117 1.00 81.00 264 GLY A N 1
ATOM 1850 C CA . GLY A 1 264 ? 21.725 7.576 -16.615 1.00 81.00 264 GLY A CA 1
ATOM 1851 C C . GLY A 1 264 ? 23.072 6.875 -16.825 1.00 81.00 264 GLY A C 1
ATOM 1852 O O . GLY A 1 264 ? 23.165 5.743 -17.298 1.00 81.00 264 GLY A O 1
ATOM 1853 N N . CYS A 1 265 ? 24.154 7.578 -16.489 1.00 84.56 265 CYS A N 1
ATOM 1854 C CA . CYS A 1 265 ? 25.515 7.048 -16.558 1.00 84.56 265 CYS A CA 1
ATOM 1855 C C . CYS A 1 265 ? 26.141 6.948 -15.171 1.00 84.56 265 CYS A C 1
ATOM 1857 O O . CYS A 1 265 ? 25.884 7.773 -14.296 1.00 84.56 265 CYS A O 1
ATOM 1859 N N . ALA A 1 266 ? 27.017 5.959 -14.986 1.00 84.31 266 ALA A N 1
ATOM 1860 C CA . ALA A 1 266 ? 27.845 5.877 -13.790 1.00 84.31 266 ALA A CA 1
ATOM 1861 C C . ALA A 1 266 ? 28.789 7.091 -13.692 1.00 84.31 266 ALA A C 1
ATOM 1863 O O . ALA A 1 266 ? 29.192 7.673 -14.704 1.00 84.31 266 ALA A O 1
ATOM 1864 N N . SER A 1 267 ? 29.179 7.457 -12.469 1.00 87.88 267 SER A N 1
ATOM 1865 C CA . SER A 1 267 ? 30.073 8.592 -12.217 1.00 87.88 267 SER A CA 1
ATOM 1866 C C . SER A 1 267 ? 31.392 8.470 -12.997 1.00 87.88 267 SER A C 1
ATOM 1868 O O . SER A 1 267 ? 32.045 7.428 -12.955 1.00 87.88 267 SER A O 1
ATOM 1870 N N . GLY A 1 268 ? 31.801 9.544 -13.682 1.00 87.25 268 GLY A N 1
ATOM 1871 C CA . GLY A 1 268 ? 32.989 9.564 -14.550 1.00 87.25 268 GLY A CA 1
ATOM 1872 C C . GLY A 1 268 ? 32.717 9.196 -16.015 1.00 87.25 268 GLY A C 1
ATOM 1873 O O . GLY A 1 268 ? 33.661 8.970 -16.779 1.00 87.25 268 GLY A O 1
ATOM 1874 N N . SER A 1 269 ? 31.443 9.102 -16.404 1.00 89.31 269 SER A N 1
ATOM 1875 C CA . SER A 1 269 ? 31.016 8.937 -17.791 1.00 89.31 269 SER A CA 1
ATOM 1876 C C . SER A 1 269 ? 29.834 9.846 -18.127 1.00 89.31 269 SER A C 1
ATOM 1878 O O . SER A 1 269 ? 28.979 10.111 -17.283 1.00 89.31 269 SER A O 1
ATOM 1880 N N . SER A 1 270 ? 29.777 10.304 -19.375 1.00 90.12 270 SER A N 1
ATOM 1881 C CA . SER A 1 270 ? 28.739 11.178 -19.916 1.00 90.12 270 SER A CA 1
ATOM 1882 C C . SER A 1 270 ? 28.001 10.505 -21.072 1.00 90.12 270 SER A C 1
ATOM 1884 O O . SER A 1 270 ? 28.572 9.758 -21.867 1.00 90.12 270 SER A O 1
ATOM 1886 N N . CYS A 1 271 ? 26.696 10.762 -21.158 1.00 90.44 271 CYS A N 1
ATOM 1887 C CA . CYS A 1 271 ? 25.841 10.203 -22.197 1.00 90.44 271 CYS A CA 1
ATOM 1888 C C . CYS A 1 271 ? 26.078 10.920 -23.533 1.00 90.44 271 CYS A C 1
ATOM 1890 O O . CYS A 1 271 ? 25.856 12.127 -23.638 1.00 90.44 271 CYS A O 1
ATOM 1892 N N . SER A 1 272 ? 26.515 10.188 -24.560 1.00 89.12 272 SER A N 1
ATOM 1893 C CA . SER A 1 272 ? 26.794 10.731 -25.897 1.00 89.12 272 SER A CA 1
ATOM 1894 C C . SER A 1 272 ? 26.228 9.849 -27.006 1.00 89.12 272 SER A C 1
ATOM 1896 O O . SER A 1 272 ? 26.058 8.646 -26.837 1.00 89.12 272 SER A O 1
ATOM 1898 N N . PHE A 1 273 ? 25.921 10.449 -28.161 1.00 87.31 273 PHE A N 1
ATOM 1899 C CA . PHE A 1 273 ? 25.410 9.717 -29.322 1.00 87.31 273 PHE A CA 1
ATOM 1900 C C . PHE A 1 273 ? 26.559 9.176 -30.175 1.00 87.31 273 PHE A C 1
ATOM 1902 O O . PHE A 1 273 ? 27.246 9.939 -30.855 1.00 87.31 273 PHE A O 1
ATOM 1909 N N . CYS A 1 274 ? 26.750 7.860 -30.156 1.00 83.25 274 CYS A N 1
ATOM 1910 C CA . CYS A 1 274 ? 27.893 7.174 -30.744 1.00 83.25 274 CYS A CA 1
ATOM 1911 C C . CYS A 1 274 ? 27.389 6.049 -31.652 1.00 83.25 274 CYS A C 1
ATOM 1913 O O . CYS A 1 274 ? 26.561 5.236 -31.253 1.00 83.25 274 CYS A O 1
ATOM 1915 N N . TRP A 1 275 ? 27.840 6.037 -32.911 1.00 81.94 275 TRP A N 1
ATOM 1916 C CA . TRP A 1 275 ? 27.466 5.028 -33.918 1.00 81.94 275 TRP A CA 1
ATOM 1917 C C . TRP A 1 275 ? 25.958 4.742 -34.046 1.00 81.94 275 TRP A C 1
ATOM 1919 O O . TRP A 1 275 ? 25.558 3.629 -34.378 1.00 81.94 275 TRP A O 1
ATOM 1929 N N . GLY A 1 276 ? 25.117 5.757 -33.840 1.00 80.81 276 GLY A N 1
ATOM 1930 C CA . GLY A 1 276 ? 23.671 5.636 -34.015 1.00 80.81 276 GLY A CA 1
ATOM 1931 C C . GLY A 1 276 ? 22.874 5.326 -32.743 1.00 80.81 276 GLY A C 1
ATOM 1932 O O . GLY A 1 276 ? 21.655 5.213 -32.849 1.00 80.81 276 GLY A O 1
ATOM 1933 N N . THR A 1 277 ? 23.505 5.221 -31.566 1.00 81.62 277 THR A N 1
ATOM 1934 C CA . THR A 1 277 ? 22.813 5.030 -30.274 1.00 81.62 277 THR A CA 1
ATOM 1935 C C . THR A 1 277 ? 23.382 5.948 -29.187 1.00 81.62 277 THR A C 1
ATOM 1937 O O . THR A 1 277 ? 24.517 6.408 -29.289 1.00 81.62 277 THR A O 1
ATOM 1940 N N . TYR A 1 278 ? 22.611 6.230 -28.135 1.00 85.38 278 TYR A N 1
ATOM 1941 C CA . TYR A 1 278 ? 23.109 6.929 -26.944 1.00 85.38 278 TYR A CA 1
ATOM 1942 C C . TYR A 1 278 ? 23.838 5.935 -26.038 1.00 85.38 278 TYR A C 1
ATOM 1944 O O . TYR A 1 278 ? 23.292 4.885 -25.717 1.00 85.38 278 TYR A O 1
ATOM 1952 N N . GLN A 1 279 ? 25.089 6.229 -25.687 1.00 86.38 279 GLN A N 1
ATOM 1953 C CA . GLN A 1 279 ? 25.941 5.375 -24.855 1.00 86.38 279 GLN A CA 1
ATOM 1954 C C . GLN A 1 279 ? 26.688 6.211 -23.811 1.00 86.38 279 GLN A C 1
ATOM 1956 O O . GLN A 1 279 ? 27.042 7.366 -24.061 1.00 86.38 279 GLN A O 1
ATOM 1961 N N . CYS A 1 280 ? 26.960 5.618 -22.648 1.00 86.81 280 CYS A N 1
ATOM 1962 C CA . CYS A 1 280 ? 27.843 6.222 -21.654 1.00 86.81 280 CYS A CA 1
ATOM 1963 C C . CYS A 1 280 ? 29.298 6.109 -22.109 1.00 86.81 280 CYS A C 1
ATOM 1965 O O . CYS A 1 280 ? 29.813 5.002 -22.270 1.00 86.81 280 CYS A O 1
ATOM 1967 N N . ILE A 1 281 ? 29.970 7.245 -22.281 1.00 89.44 281 ILE A N 1
ATOM 1968 C CA . ILE A 1 281 ? 31.399 7.306 -22.601 1.00 89.44 281 ILE A CA 1
ATOM 1969 C C . ILE A 1 281 ? 32.184 7.964 -21.466 1.00 89.44 281 ILE A C 1
ATOM 1971 O O . ILE A 1 281 ? 31.656 8.863 -20.820 1.00 89.44 281 ILE A O 1
ATOM 1975 N N . PRO A 1 282 ? 33.436 7.552 -21.196 1.00 90.94 282 PRO A N 1
ATOM 1976 C CA . PRO A 1 282 ? 34.258 8.184 -20.166 1.00 90.94 282 PRO A CA 1
ATOM 1977 C C . PRO A 1 282 ? 34.404 9.691 -20.390 1.00 90.94 282 PRO A C 1
ATOM 1979 O O . PRO A 1 282 ? 34.523 10.138 -21.533 1.00 90.94 282 PRO A O 1
ATOM 1982 N N . ASP A 1 283 ? 34.454 10.473 -19.314 1.00 87.94 283 ASP A N 1
ATOM 1983 C CA . ASP A 1 283 ? 34.565 11.928 -19.429 1.00 87.94 283 ASP A CA 1
ATOM 1984 C C . ASP A 1 283 ? 35.833 12.346 -20.190 1.00 87.94 283 ASP A C 1
ATOM 1986 O O . ASP A 1 283 ? 36.958 11.966 -19.856 1.00 87.94 283 ASP A O 1
ATOM 1990 N N . GLY A 1 284 ? 35.642 13.135 -21.252 1.00 81.06 284 GLY A N 1
ATOM 1991 C CA . GLY A 1 284 ? 36.712 13.568 -22.154 1.00 81.06 284 GLY A CA 1
ATOM 1992 C C . GLY A 1 284 ? 37.044 12.589 -23.288 1.00 81.06 284 GLY A C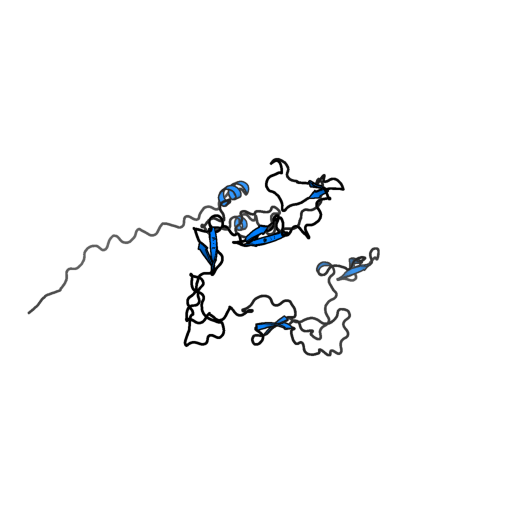 1
ATOM 1993 O O . GLY A 1 284 ? 37.913 12.899 -24.108 1.00 81.06 284 GLY A O 1
ATOM 1994 N N . ALA A 1 285 ? 36.364 11.442 -23.377 1.00 84.31 285 ALA A N 1
ATOM 1995 C CA . ALA A 1 285 ? 36.385 10.603 -24.572 1.00 84.31 285 ALA A CA 1
ATOM 1996 C C . ALA A 1 285 ? 35.494 11.205 -25.675 1.00 84.31 285 ALA A C 1
ATOM 1998 O O . ALA A 1 285 ? 34.553 11.946 -25.402 1.00 84.31 285 ALA A O 1
ATOM 1999 N N . ILE A 1 286 ? 35.809 10.898 -26.934 1.00 82.25 286 ILE A N 1
ATOM 2000 C CA . ILE A 1 286 ? 35.068 11.379 -28.106 1.00 82.25 286 ILE A CA 1
ATOM 2001 C C . ILE A 1 286 ? 34.620 10.165 -28.920 1.00 82.25 286 ILE A C 1
ATOM 2003 O O . ILE A 1 286 ? 35.411 9.240 -29.127 1.00 82.25 286 ILE A O 1
ATOM 2007 N N . CYS A 1 287 ? 33.368 10.211 -29.370 1.00 78.12 287 CYS A N 1
ATOM 2008 C CA . CYS A 1 287 ? 32.795 9.353 -30.401 1.00 78.12 287 CYS A CA 1
ATOM 2009 C C . CYS A 1 287 ? 32.991 9.982 -31.792 1.00 78.12 287 CYS A C 1
ATOM 2011 O O . CYS A 1 287 ? 33.285 9.221 -32.732 1.00 78.12 287 CYS A O 1
#

Sequence (287 aa):
MTNRNDRTALFGLAALLTILAACTAGVPPAADLTKDEARDEYASGPKADGVDYCEDFGWYGDGECDTFCPLIDHDCTDDECTPGADSTCSAEEICVTSLCDADCPAESTTCCVPATCRPVESVFCATTLCGPGTECDEDLEECVPVESCTTAFTCPAGSVCDEASDRCMPVACPAVVCEIACAYGLVVGADGCEVCECAPIPELFCPTARCAAGTVCDEAARACVPVACPAVVCEIACDNGLVVGADGCEVCECAPAPDCRADGCASGSSCSFCWGTYQCIPDGAIC

pLDDT: mean 70.74, std 16.63, range [34.0, 93.44]